Protein AF-A0A931CX89-F1 (afdb_monomer_lite)

Structure (mmCIF, N/CA/C/O backbone):
data_AF-A0A931CX89-F1
#
_entry.id   AF-A0A931CX89-F1
#
loop_
_atom_site.group_PDB
_atom_site.id
_atom_site.type_symbol
_atom_site.label_atom_id
_atom_site.label_alt_id
_atom_site.label_comp_id
_atom_site.label_asym_id
_atom_site.label_entity_id
_atom_site.label_seq_id
_atom_site.pdbx_PDB_ins_code
_atom_site.Cartn_x
_atom_site.Cartn_y
_atom_site.Cartn_z
_atom_site.occupancy
_atom_site.B_iso_or_equiv
_atom_site.auth_seq_id
_atom_site.auth_comp_id
_atom_site.auth_asym_id
_atom_site.auth_atom_id
_atom_site.pdbx_PDB_model_num
ATOM 1 N N . ASP A 1 1 ? -35.770 -1.101 -1.811 1.00 72.25 1 ASP A N 1
ATOM 2 C CA . ASP A 1 1 ? -35.187 -2.056 -0.840 1.00 72.25 1 ASP A CA 1
ATOM 3 C C . ASP A 1 1 ? -33.698 -2.291 -1.042 1.00 72.25 1 ASP A C 1
ATOM 5 O O . ASP A 1 1 ? -32.938 -1.922 -0.157 1.00 72.25 1 ASP A O 1
ATOM 9 N N . SER A 1 2 ? -33.253 -2.811 -2.195 1.00 83.38 2 SER A N 1
ATOM 10 C CA . SER A 1 2 ? -31.817 -3.053 -2.449 1.00 83.38 2 SER A CA 1
ATOM 11 C C . SER A 1 2 ? -30.947 -1.794 -2.339 1.00 83.38 2 SER A C 1
ATOM 13 O O . SER A 1 2 ? -29.837 -1.862 -1.831 1.00 83.38 2 SER A O 1
ATOM 15 N N . GLU A 1 3 ? -31.452 -0.642 -2.777 1.00 91.31 3 GLU A N 1
ATOM 16 C CA . GLU A 1 3 ? -30.716 0.630 -2.756 1.00 91.31 3 GLU A CA 1
ATOM 17 C C . GLU A 1 3 ? -30.380 1.104 -1.332 1.00 91.31 3 GLU A C 1
ATOM 19 O O . GLU A 1 3 ? -29.270 1.554 -1.075 1.00 91.31 3 GLU A O 1
ATOM 24 N N . ILE A 1 4 ? -31.301 0.918 -0.378 1.00 91.06 4 ILE A N 1
ATOM 25 C CA . ILE A 1 4 ? -31.097 1.286 1.033 1.00 91.06 4 ILE A CA 1
ATOM 26 C C . ILE A 1 4 ? -29.991 0.427 1.652 1.00 91.06 4 ILE A C 1
ATOM 28 O O . ILE A 1 4 ? -29.136 0.939 2.375 1.00 91.06 4 ILE A O 1
ATOM 32 N N . LEU A 1 5 ? -30.005 -0.878 1.363 1.00 89.81 5 LEU A N 1
ATOM 33 C CA . LEU A 1 5 ? -28.985 -1.809 1.838 1.00 89.81 5 LEU A CA 1
ATOM 34 C C . LEU A 1 5 ? -27.616 -1.505 1.236 1.00 89.81 5 LEU A C 1
ATOM 36 O O . LEU A 1 5 ? -26.640 -1.493 1.977 1.00 89.81 5 LEU A O 1
ATOM 40 N N . MET A 1 6 ? -27.546 -1.221 -0.067 1.00 90.50 6 MET A N 1
ATOM 41 C CA . MET A 1 6 ? -26.293 -0.841 -0.726 1.00 90.50 6 MET A CA 1
ATOM 42 C C . MET A 1 6 ? -25.738 0.457 -0.143 1.00 90.50 6 MET A C 1
ATOM 44 O O . MET A 1 6 ? -24.586 0.487 0.275 1.00 90.50 6 MET A O 1
ATOM 48 N N . HIS A 1 7 ? -26.580 1.481 0.013 1.00 90.31 7 HIS A N 1
ATOM 49 C CA . HIS A 1 7 ? -26.168 2.745 0.616 1.00 90.31 7 HIS A CA 1
ATOM 50 C C . HIS A 1 7 ? -25.684 2.568 2.066 1.00 90.31 7 HIS A C 1
ATOM 52 O O . HIS A 1 7 ? -24.710 3.195 2.471 1.00 90.31 7 HIS A O 1
ATOM 58 N N . TRP A 1 8 ? -26.311 1.691 2.860 1.00 90.38 8 TRP A N 1
ATOM 59 C CA . TRP A 1 8 ? -25.808 1.345 4.195 1.00 90.38 8 TRP A CA 1
ATOM 60 C C . TRP A 1 8 ? -24.476 0.587 4.145 1.00 90.38 8 TRP A C 1
ATOM 62 O O . TRP A 1 8 ? -23.575 0.884 4.930 1.00 90.38 8 TRP A O 1
ATOM 72 N N . PHE A 1 9 ? -24.342 -0.372 3.227 1.00 87.56 9 PHE A N 1
ATOM 73 C CA . PHE A 1 9 ? -23.143 -1.196 3.071 1.00 87.56 9 PHE A CA 1
ATOM 74 C C . PHE A 1 9 ? -21.927 -0.368 2.629 1.00 87.56 9 PHE A C 1
ATOM 76 O O . PHE A 1 9 ? -20.813 -0.618 3.080 1.00 87.56 9 PHE A O 1
ATOM 83 N N . GLU A 1 10 ? -22.150 0.677 1.832 1.00 88.25 10 GLU A N 1
ATOM 84 C CA . GLU A 1 10 ? -21.153 1.687 1.446 1.00 88.25 10 GLU A CA 1
ATOM 85 C C . GLU A 1 10 ? -20.782 2.652 2.594 1.00 88.25 10 GLU A C 1
ATOM 87 O O . GLU A 1 10 ? -19.943 3.535 2.427 1.00 88.25 10 GLU A O 1
ATOM 92 N N . GLY A 1 11 ? -21.388 2.503 3.779 1.00 85.38 11 GLY A N 1
ATOM 93 C CA . GLY A 1 11 ? -21.167 3.383 4.930 1.00 85.38 11 GLY A CA 1
ATOM 94 C C . GLY A 1 11 ? -21.964 4.691 4.876 1.00 85.38 11 GLY A C 1
ATOM 95 O O . GLY A 1 11 ? -21.709 5.609 5.662 1.00 85.38 11 GLY A O 1
ATOM 96 N N . GLY A 1 12 ? -22.938 4.787 3.972 1.00 85.69 12 GLY A N 1
ATOM 97 C CA . GLY A 1 12 ? -23.853 5.912 3.855 1.00 85.69 12 GLY A CA 1
ATOM 98 C C . GLY A 1 12 ? -24.744 6.084 5.089 1.00 85.69 12 GLY A C 1
ATOM 99 O O . GLY A 1 12 ? -25.022 5.161 5.860 1.00 85.69 12 GLY A O 1
ATOM 100 N N . LYS A 1 13 ? -25.221 7.315 5.299 1.00 86.12 13 LYS A N 1
ATOM 101 C CA . LYS A 1 13 ? -26.101 7.638 6.430 1.00 86.12 13 LYS A CA 1
ATOM 102 C C . LYS A 1 13 ? -27.519 7.143 6.145 1.00 86.12 13 LYS A C 1
ATOM 104 O O . LYS A 1 13 ? -28.242 7.770 5.381 1.00 86.12 13 LYS A O 1
ATOM 109 N N . VAL A 1 14 ? -27.921 6.053 6.794 1.00 89.62 14 VAL A N 1
ATOM 110 C CA . VAL A 1 14 ? -29.283 5.493 6.727 1.00 89.62 14 VAL A CA 1
ATOM 111 C C . VAL A 1 14 ? -29.934 5.551 8.106 1.00 89.62 14 VAL A C 1
ATOM 113 O O . VAL A 1 14 ? -29.264 5.397 9.128 1.00 89.62 14 VAL A O 1
ATOM 116 N N . THR A 1 15 ? -31.239 5.798 8.187 1.00 90.69 15 THR A N 1
ATOM 117 C CA . THR A 1 15 ? -31.930 5.858 9.479 1.00 90.69 15 THR A CA 1
ATOM 118 C C . THR A 1 15 ? -32.248 4.464 10.030 1.00 90.69 15 THR A C 1
ATOM 120 O O . THR A 1 15 ? -32.492 3.503 9.303 1.00 90.69 15 THR A O 1
ATOM 123 N N . LYS A 1 16 ? -32.361 4.356 11.361 1.00 87.75 16 LYS A N 1
ATOM 124 C CA . LYS A 1 16 ? -32.836 3.133 12.044 1.00 87.75 16 LYS A CA 1
ATOM 125 C C . LYS A 1 16 ? -34.175 2.625 11.510 1.00 87.75 16 LYS A C 1
ATOM 127 O O . LYS A 1 16 ? -34.416 1.424 11.496 1.00 87.75 16 LYS A O 1
ATOM 132 N N . LYS A 1 17 ? -35.063 3.540 11.112 1.00 90.56 17 LYS A N 1
ATOM 133 C CA . LYS A 1 17 ? -36.398 3.202 10.611 1.00 90.56 17 LYS A CA 1
ATOM 134 C C . LYS A 1 17 ? -36.318 2.487 9.262 1.00 90.56 17 LYS A C 1
ATOM 136 O O . LYS A 1 17 ? -37.060 1.535 9.060 1.00 90.56 17 LYS A O 1
ATOM 141 N N . GLU A 1 18 ? -35.411 2.925 8.394 1.00 90.44 18 GLU A N 1
ATOM 142 C CA . GLU A 1 18 ? -35.175 2.337 7.070 1.00 90.44 18 GLU A CA 1
ATOM 143 C C . GLU A 1 18 ? -34.466 0.981 7.151 1.00 90.44 18 GLU A C 1
ATOM 145 O O . GLU A 1 18 ? -34.727 0.110 6.331 1.00 90.44 18 GLU A O 1
ATOM 150 N N . LEU A 1 19 ? -33.622 0.772 8.167 1.00 90.50 19 LEU A N 1
ATOM 151 C CA . LEU A 1 19 ? -32.904 -0.490 8.382 1.00 90.50 19 LEU A CA 1
ATOM 152 C C . LEU A 1 19 ? -33.704 -1.555 9.146 1.00 90.50 19 LEU A C 1
ATOM 154 O O . LEU A 1 19 ? -33.425 -2.749 9.031 1.00 90.50 19 LEU A O 1
ATOM 158 N N . LYS A 1 20 ? -34.729 -1.146 9.906 1.00 90.81 20 LYS A N 1
ATOM 159 C CA . LYS A 1 20 ? -35.558 -2.044 10.726 1.00 90.81 20 LYS A CA 1
ATOM 160 C C . LYS A 1 20 ? -36.200 -3.207 9.942 1.00 90.81 20 LYS A C 1
ATOM 162 O O . LYS A 1 20 ? -36.191 -4.311 10.487 1.00 90.81 20 LYS A O 1
ATOM 167 N N . PRO A 1 21 ? -36.734 -3.024 8.713 1.00 93.50 21 PRO A N 1
ATOM 168 C CA . PRO A 1 21 ? -37.268 -4.124 7.903 1.00 93.50 21 PRO A CA 1
ATOM 169 C C . PRO A 1 21 ? -36.229 -5.199 7.563 1.00 93.50 21 PRO A C 1
ATOM 171 O O . PRO A 1 21 ? -36.587 -6.361 7.409 1.00 93.50 21 PRO A O 1
ATOM 174 N N . PHE A 1 22 ? -34.948 -4.826 7.506 1.00 90.19 22 PHE A N 1
ATOM 175 C CA . PHE A 1 22 ? -33.826 -5.722 7.216 1.00 90.19 22 PHE A CA 1
ATOM 176 C C . PHE A 1 22 ? -33.179 -6.308 8.477 1.00 90.19 22 PHE A C 1
ATOM 178 O O . PHE A 1 22 ? -32.141 -6.954 8.387 1.00 90.19 22 PHE A O 1
ATOM 185 N N . GLN A 1 23 ? -33.768 -6.070 9.655 1.00 91.06 23 GLN A N 1
ATOM 186 C CA . GLN A 1 23 ? -33.262 -6.538 10.953 1.00 91.06 23 GLN A CA 1
ATOM 187 C C . GLN A 1 23 ? -31.847 -6.034 11.298 1.00 91.06 23 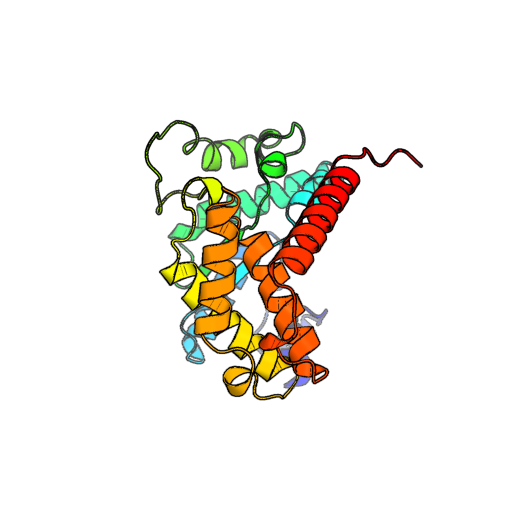GLN A C 1
ATOM 189 O O . GLN A 1 23 ? -31.141 -6.634 12.106 1.00 91.06 23 GLN A O 1
ATOM 194 N N . ILE A 1 24 ? -31.445 -4.893 10.731 1.00 89.19 24 ILE A N 1
ATOM 195 C CA . ILE A 1 24 ? -30.179 -4.231 11.054 1.00 89.19 24 ILE A CA 1
ATOM 196 C C . ILE A 1 24 ? -30.453 -3.181 12.135 1.00 89.19 24 ILE A C 1
ATOM 198 O O . ILE A 1 24 ? -31.085 -2.151 11.891 1.00 89.19 24 ILE A O 1
ATOM 202 N N . TYR A 1 25 ? -29.992 -3.455 13.356 1.00 87.25 25 TYR A N 1
ATOM 203 C CA . TYR A 1 25 ? -30.241 -2.598 14.525 1.00 87.25 25 TYR A CA 1
ATOM 204 C C . TYR A 1 25 ? -29.014 -1.797 14.971 1.00 87.25 25 TYR A C 1
ATOM 206 O O . TYR A 1 25 ? -29.153 -0.762 15.634 1.00 87.25 25 TYR A O 1
ATOM 214 N N . GLU A 1 26 ? -27.822 -2.263 14.607 1.00 85.56 26 GLU A N 1
ATOM 215 C CA . GLU A 1 26 ? -26.556 -1.657 14.996 1.00 85.56 26 GLU A CA 1
ATOM 216 C C . GLU A 1 26 ? -25.968 -0.777 13.896 1.00 85.56 26 GLU A C 1
ATOM 218 O O . GLU A 1 26 ? -26.076 -1.065 12.706 1.00 85.56 26 GLU A O 1
ATOM 223 N N . PHE A 1 27 ? -25.302 0.293 14.327 1.00 85.75 27 PHE A N 1
ATOM 224 C CA . PHE A 1 27 ? -24.542 1.191 13.464 1.00 85.75 27 PHE A CA 1
ATOM 225 C C . PHE A 1 27 ? -23.069 1.069 13.782 1.00 85.75 27 PHE A C 1
ATOM 227 O O . PHE A 1 27 ? -22.702 0.932 14.954 1.00 85.75 27 PHE A O 1
ATOM 234 N N . LEU A 1 28 ? -22.244 1.200 12.747 1.00 86.25 28 LEU A N 1
ATOM 235 C CA . LEU A 1 28 ? -20.802 1.257 12.896 1.00 86.25 28 LEU A CA 1
ATOM 236 C C . LEU A 1 28 ? -20.411 2.419 13.820 1.00 86.25 28 LEU A C 1
ATOM 238 O O . LEU A 1 28 ? -20.768 3.576 13.603 1.00 86.25 28 LEU A O 1
ATOM 242 N N . ASN A 1 29 ? -19.669 2.093 14.866 1.00 87.00 29 ASN A N 1
ATOM 243 C CA . ASN A 1 29 ? -19.088 3.022 15.818 1.00 87.00 29 ASN A CA 1
ATOM 244 C C . ASN A 1 29 ? -17.746 2.467 16.318 1.00 87.00 29 ASN A C 1
ATOM 246 O O . ASN A 1 29 ? -17.382 1.326 16.040 1.00 87.00 29 ASN A O 1
ATOM 250 N N . LYS A 1 30 ? -16.997 3.263 17.087 1.00 81.75 30 LYS A N 1
ATOM 251 C CA . LYS A 1 30 ? -15.671 2.853 17.584 1.00 81.75 30 LYS A CA 1
ATOM 252 C C . LYS A 1 30 ? -15.704 1.574 18.433 1.00 81.75 30 LYS A C 1
ATOM 254 O O . LYS A 1 30 ? -14.740 0.821 18.410 1.00 81.75 30 LYS A O 1
ATOM 259 N N . GLY A 1 31 ? -16.792 1.325 19.163 1.00 85.81 31 GLY A N 1
ATOM 260 C CA . GLY A 1 31 ? -16.930 0.162 20.040 1.00 85.81 31 GLY A CA 1
ATOM 261 C C . GLY A 1 31 ? -17.206 -1.145 19.296 1.00 85.81 31 GLY A C 1
ATOM 262 O O . GLY A 1 31 ? -16.739 -2.192 19.734 1.00 85.81 31 GLY A O 1
ATOM 263 N N . ASN A 1 32 ? -17.916 -1.100 18.163 1.00 87.69 32 ASN A N 1
ATOM 264 C CA . ASN A 1 32 ? -18.274 -2.297 17.391 1.00 87.69 32 ASN A CA 1
ATOM 265 C C . ASN A 1 32 ? -17.542 -2.429 16.045 1.00 87.69 32 ASN A C 1
ATOM 267 O O . ASN A 1 32 ? -17.736 -3.428 15.357 1.00 87.69 32 ASN A O 1
ATOM 271 N N . ALA A 1 33 ? -16.660 -1.490 15.686 1.00 85.50 33 ALA A N 1
ATOM 272 C CA . ALA A 1 33 ? -15.912 -1.516 14.426 1.00 85.50 33 ALA A CA 1
ATOM 273 C C . ALA A 1 33 ? -15.180 -2.842 14.182 1.00 85.50 33 ALA A C 1
ATOM 275 O O . ALA A 1 33 ? -15.224 -3.383 13.080 1.00 85.50 33 ALA A O 1
ATOM 276 N N . ARG A 1 34 ? -14.576 -3.417 15.229 1.00 83.62 34 ARG A N 1
ATOM 277 C CA . ARG A 1 34 ? -13.926 -4.732 15.154 1.00 83.62 34 ARG A CA 1
ATOM 278 C C . ARG A 1 34 ? -14.910 -5.843 14.783 1.00 83.62 34 ARG A C 1
ATOM 280 O O . ARG A 1 34 ? -14.617 -6.663 13.920 1.00 83.62 34 ARG A O 1
ATOM 287 N N . GLN A 1 35 ? -16.069 -5.878 15.437 1.00 87.44 35 GLN A N 1
ATOM 288 C CA . GLN A 1 35 ? -17.089 -6.889 15.171 1.00 87.44 35 GLN A CA 1
ATOM 289 C C . GLN A 1 35 ? -17.665 -6.727 13.764 1.00 87.44 35 GLN A C 1
ATOM 291 O O . GLN A 1 35 ? -17.809 -7.717 13.058 1.00 87.44 35 GLN A O 1
ATOM 296 N N . PHE A 1 36 ? -17.920 -5.492 13.332 1.00 88.94 36 PHE A N 1
ATOM 297 C CA . PHE A 1 36 ? -18.373 -5.187 11.976 1.00 88.94 36 PHE A CA 1
ATOM 298 C C . PHE A 1 36 ? -17.365 -5.633 10.913 1.00 88.94 36 PHE A C 1
ATOM 300 O O . PHE A 1 36 ? -17.765 -6.249 9.930 1.00 88.94 36 PHE A O 1
ATOM 307 N N . MET A 1 37 ? -16.068 -5.394 11.129 1.00 87.44 37 MET A N 1
ATOM 308 C CA . MET A 1 37 ? -15.014 -5.870 10.228 1.00 87.44 37 MET A CA 1
ATOM 309 C C . MET A 1 37 ? -15.019 -7.401 10.126 1.00 87.44 37 MET A C 1
ATOM 311 O O . MET A 1 37 ? -15.025 -7.947 9.026 1.00 87.44 37 MET A O 1
ATOM 315 N N . ASN A 1 38 ? -15.100 -8.105 11.259 1.00 88.69 38 ASN A N 1
ATOM 316 C CA . ASN A 1 38 ? -15.193 -9.567 11.266 1.00 88.69 38 ASN A CA 1
ATOM 317 C C . ASN A 1 38 ? -16.458 -10.068 10.552 1.00 88.69 38 ASN A C 1
ATOM 319 O O . ASN A 1 38 ? -16.384 -11.016 9.773 1.00 88.69 38 ASN A O 1
ATOM 323 N N . SER A 1 39 ? -17.605 -9.417 10.765 1.00 90.38 39 SER A N 1
ATOM 324 C CA . SER A 1 39 ? -18.850 -9.733 10.058 1.00 90.38 39 SER A CA 1
ATOM 325 C C . SER A 1 39 ? -18.717 -9.533 8.549 1.00 90.38 39 SER A C 1
ATOM 327 O O . SER A 1 39 ? -19.175 -10.383 7.790 1.00 90.38 39 SER A O 1
ATOM 329 N N . LEU A 1 40 ? -18.054 -8.459 8.105 1.00 90.19 40 LEU A N 1
ATOM 330 C CA . LEU A 1 40 ? -17.771 -8.213 6.690 1.00 90.19 40 LEU A CA 1
ATOM 331 C C . LEU A 1 40 ? -16.901 -9.327 6.095 1.00 90.19 40 LEU A C 1
ATOM 333 O O . LEU A 1 40 ? -17.214 -9.847 5.029 1.00 90.19 40 LEU A O 1
ATOM 337 N N . ILE A 1 41 ? -15.846 -9.742 6.793 1.00 91.69 41 ILE A N 1
ATOM 338 C CA . ILE A 1 41 ? -14.963 -10.820 6.328 1.00 91.69 41 ILE A CA 1
ATOM 339 C C . ILE A 1 41 ? -15.725 -12.144 6.219 1.00 91.69 41 ILE A C 1
ATOM 341 O O . ILE A 1 41 ? -15.627 -12.834 5.205 1.00 91.69 41 ILE A O 1
ATOM 345 N N . LEU A 1 42 ? -16.528 -12.492 7.229 1.00 92.12 42 LEU A N 1
ATOM 346 C CA . LEU A 1 42 ? -17.361 -13.697 7.198 1.00 92.12 42 LEU A CA 1
ATOM 347 C C . LEU A 1 42 ? -18.411 -13.640 6.084 1.00 92.12 42 LEU A C 1
ATOM 349 O O . LEU A 1 42 ? -18.672 -14.652 5.436 1.00 92.12 42 LEU A O 1
ATOM 353 N N . PHE A 1 43 ? -18.974 -12.463 5.820 1.00 91.94 43 PHE A N 1
ATOM 354 C CA . PHE A 1 43 ? -19.873 -12.246 4.693 1.00 91.94 43 PHE A CA 1
ATOM 355 C C . PHE A 1 43 ? -19.165 -12.469 3.349 1.00 91.94 43 PHE A C 1
ATOM 357 O O . PHE A 1 43 ? -19.678 -13.206 2.510 1.00 91.94 43 PHE A O 1
ATOM 364 N N . LEU A 1 44 ? -17.961 -11.921 3.154 1.00 93.50 44 LEU A N 1
ATOM 365 C CA . LEU A 1 44 ? -17.152 -12.158 1.951 1.00 93.50 44 LEU A CA 1
ATOM 366 C C . LEU A 1 44 ? -16.846 -13.652 1.760 1.00 93.50 44 LEU A C 1
ATOM 368 O O . LEU A 1 44 ? -16.971 -14.178 0.655 1.00 93.50 44 LEU A O 1
ATOM 372 N N . ARG A 1 45 ? -16.524 -14.361 2.848 1.00 94.44 45 ARG A N 1
ATOM 373 C CA . ARG A 1 45 ? -16.347 -15.821 2.839 1.00 94.44 45 ARG A CA 1
ATOM 374 C C . ARG A 1 45 ? -17.620 -16.549 2.418 1.00 94.44 45 ARG A C 1
ATOM 376 O O . ARG A 1 45 ? -17.554 -17.485 1.627 1.00 94.44 45 ARG A O 1
ATOM 383 N N . HIS A 1 46 ? -18.771 -16.117 2.925 1.00 94.75 46 HIS A N 1
ATOM 384 C CA . HIS A 1 46 ? -20.064 -16.707 2.588 1.00 94.75 46 HIS A CA 1
ATOM 385 C C . HIS A 1 46 ? -20.448 -16.489 1.117 1.00 94.75 46 HIS A C 1
ATOM 387 O O . HIS A 1 46 ? -21.062 -17.364 0.515 1.00 94.75 46 HIS A O 1
ATOM 393 N N . THR A 1 47 ? -20.043 -15.367 0.512 1.00 95.19 47 THR A N 1
ATOM 394 C CA . THR A 1 47 ? -20.283 -15.074 -0.913 1.00 95.19 47 THR A CA 1
ATOM 395 C C . THR A 1 47 ? -19.272 -15.727 -1.864 1.00 95.19 47 THR A C 1
ATOM 397 O O . THR A 1 47 ? -19.371 -15.542 -3.074 1.00 95.19 47 THR A O 1
ATOM 400 N N . GLY A 1 48 ? -18.325 -16.518 -1.344 1.00 95.31 48 GLY A N 1
ATOM 401 C CA . GLY A 1 48 ? -17.368 -17.301 -2.135 1.00 95.31 48 GLY A CA 1
ATOM 402 C C . GLY A 1 48 ? -15.965 -16.696 -2.256 1.00 95.31 48 GLY A C 1
ATOM 403 O O . GLY A 1 48 ? -15.091 -17.315 -2.866 1.00 95.31 48 GLY A O 1
ATOM 404 N N . HIS A 1 49 ? -15.704 -15.532 -1.656 1.00 95.75 49 HIS A N 1
ATOM 405 C CA . HIS A 1 49 ? -14.357 -14.958 -1.604 1.00 95.75 49 HIS A CA 1
ATOM 406 C C . HIS A 1 49 ? -13.499 -15.679 -0.555 1.00 95.75 49 HIS A C 1
ATOM 408 O O . HIS A 1 49 ? -14.007 -16.232 0.417 1.00 95.75 49 HIS A O 1
ATOM 414 N N . GLN A 1 50 ? -12.173 -15.662 -0.712 1.00 93.75 50 GLN A N 1
ATOM 415 C CA . GLN A 1 50 ? -11.266 -16.329 0.237 1.00 93.75 50 GLN A CA 1
ATOM 416 C C . GLN A 1 50 ? -10.977 -15.507 1.499 1.00 93.75 50 GLN A C 1
ATOM 418 O O . GLN A 1 50 ? -10.500 -16.061 2.488 1.00 93.75 50 GLN A O 1
ATOM 423 N N . GLY A 1 51 ? -11.291 -14.216 1.502 1.00 92.56 51 GLY A N 1
ATOM 424 C CA . GLY A 1 51 ? -10.998 -13.314 2.608 1.00 92.56 51 GLY A CA 1
ATOM 425 C C . GLY A 1 51 ? -10.873 -11.875 2.131 1.00 92.56 51 GLY A C 1
ATOM 426 O O . GLY A 1 51 ? -11.362 -11.533 1.054 1.00 92.56 51 GLY A O 1
ATOM 427 N N . LEU A 1 52 ? -10.201 -11.056 2.934 1.00 91.62 52 LEU A N 1
ATOM 428 C CA . LEU A 1 52 ? -9.956 -9.645 2.669 1.00 91.62 52 LEU A CA 1
ATOM 429 C C . LEU A 1 52 ? -8.463 -9.333 2.821 1.00 91.62 52 LEU A C 1
ATOM 431 O O . LEU A 1 52 ? -7.840 -9.701 3.816 1.00 91.62 52 LEU A O 1
ATOM 435 N N . ILE A 1 53 ? -7.900 -8.631 1.839 1.00 92.62 53 ILE A N 1
ATOM 436 C CA . ILE A 1 53 ? -6.560 -8.046 1.919 1.00 92.62 53 ILE A CA 1
ATOM 437 C C . ILE A 1 53 ? -6.729 -6.529 1.918 1.00 92.62 53 ILE A C 1
ATOM 439 O O . ILE A 1 53 ? -7.365 -5.983 1.019 1.00 92.62 53 ILE A O 1
ATOM 443 N N . LEU A 1 54 ? -6.169 -5.861 2.923 1.00 89.94 54 LEU A N 1
ATOM 444 C CA . LEU A 1 54 ? -6.120 -4.406 3.018 1.00 89.94 54 LEU A CA 1
ATOM 445 C C . LEU A 1 54 ? -4.680 -3.942 2.824 1.00 89.94 54 LEU A C 1
ATOM 447 O O . LEU A 1 54 ? -3.794 -4.326 3.586 1.00 89.94 54 LEU A O 1
ATOM 451 N N . LEU A 1 55 ? -4.464 -3.115 1.805 1.00 92.75 55 LEU A N 1
ATOM 452 C CA . LEU A 1 55 ? -3.189 -2.466 1.522 1.00 92.75 55 LEU A CA 1
ATOM 453 C C . LEU A 1 55 ? -3.341 -0.987 1.868 1.00 92.75 55 LEU A C 1
ATOM 455 O O . LEU A 1 55 ? -4.142 -0.285 1.255 1.00 92.75 55 LEU A O 1
ATOM 459 N N . MET A 1 56 ? -2.616 -0.544 2.884 1.00 90.44 56 MET A N 1
ATOM 460 C CA . MET A 1 56 ? -2.648 0.823 3.385 1.00 90.44 56 MET A CA 1
ATOM 461 C C . MET A 1 56 ? -1.341 1.500 2.995 1.00 90.44 56 MET A C 1
ATOM 463 O O . MET A 1 56 ? -0.277 1.088 3.456 1.00 90.44 56 MET A O 1
ATOM 467 N N . ASP A 1 57 ? -1.432 2.518 2.149 1.00 89.62 57 ASP A N 1
ATOM 468 C CA . ASP A 1 57 ? -0.289 3.327 1.730 1.00 89.62 57 ASP A CA 1
ATOM 469 C C . ASP A 1 57 ? -0.321 4.717 2.379 1.00 89.62 57 ASP A C 1
ATOM 471 O O . ASP A 1 57 ? -1.291 5.073 3.056 1.00 89.62 57 ASP A O 1
ATOM 475 N N . GLU A 1 58 ? 0.749 5.485 2.187 1.00 86.00 58 GLU A N 1
ATOM 476 C CA . GLU A 1 58 ? 0.868 6.892 2.591 1.00 86.00 58 GLU A CA 1
ATOM 477 C C . GLU A 1 58 ? 0.716 7.146 4.102 1.00 86.00 58 GLU A C 1
ATOM 479 O O . GLU A 1 58 ? 0.226 8.195 4.542 1.00 86.00 58 GLU A O 1
ATOM 484 N N . MET A 1 59 ? 1.150 6.208 4.946 1.00 86.81 59 MET A N 1
ATOM 485 C CA . MET A 1 59 ? 1.108 6.400 6.401 1.00 86.81 59 MET A CA 1
ATOM 486 C C . MET A 1 59 ? 1.915 7.616 6.878 1.00 86.81 59 MET A C 1
ATOM 488 O O . MET A 1 59 ? 1.636 8.153 7.951 1.00 86.81 59 MET A O 1
ATOM 492 N N . GLU A 1 60 ? 2.889 8.084 6.102 1.00 87.50 60 GLU A N 1
ATOM 493 C CA . GLU A 1 60 ? 3.653 9.304 6.364 1.00 87.50 60 GLU A CA 1
ATOM 494 C C . GLU A 1 60 ? 2.790 10.557 6.467 1.00 87.50 60 GLU A C 1
ATOM 496 O O . GLU A 1 60 ? 3.119 11.465 7.234 1.00 87.50 60 GLU A O 1
ATOM 501 N N . THR A 1 61 ? 1.634 10.580 5.806 1.00 89.00 61 THR A N 1
ATOM 502 C CA . THR A 1 61 ? 0.680 11.691 5.914 1.00 89.00 61 THR A CA 1
ATOM 503 C C . THR A 1 61 ? 0.163 11.857 7.343 1.00 89.00 61 THR A C 1
ATOM 505 O O . THR A 1 61 ? -0.089 12.973 7.794 1.00 89.00 61 THR A O 1
ATOM 508 N N . VAL A 1 62 ? 0.076 10.770 8.115 1.00 89.25 62 VAL A N 1
ATOM 509 C CA . VAL A 1 62 ? -0.391 10.787 9.508 1.00 89.25 62 VAL A CA 1
ATOM 510 C C . VAL A 1 62 ? 0.577 11.548 10.421 1.00 89.25 62 VAL A C 1
ATOM 512 O O . VAL A 1 62 ? 0.151 12.150 11.411 1.00 89.25 62 VAL A O 1
ATOM 515 N N . VAL A 1 63 ? 1.870 11.580 10.083 1.00 88.31 63 VAL A N 1
ATOM 516 C CA . VAL A 1 63 ? 2.912 12.251 10.881 1.00 88.31 63 VAL A CA 1
ATOM 517 C C . VAL A 1 63 ? 2.687 13.767 10.930 1.00 88.31 63 VAL A C 1
ATOM 519 O O . VAL A 1 63 ? 2.944 14.397 11.962 1.00 88.31 63 VAL A O 1
ATOM 522 N N . THR A 1 64 ? 2.155 14.353 9.853 1.00 88.19 64 THR A N 1
ATOM 523 C CA . THR A 1 64 ? 1.899 15.801 9.739 1.00 88.19 64 THR A CA 1
ATOM 524 C C . THR A 1 64 ? 0.565 16.232 10.358 1.00 88.19 64 THR A C 1
ATOM 526 O O . THR A 1 64 ? 0.343 17.423 10.577 1.00 88.19 64 THR A O 1
ATOM 529 N N . MET A 1 65 ? -0.311 15.283 10.707 1.00 91.50 65 MET A N 1
ATOM 530 C CA . MET A 1 65 ? -1.622 15.564 11.299 1.00 91.50 65 MET A CA 1
ATOM 531 C C . MET A 1 65 ? -1.530 16.071 12.745 1.00 91.50 65 MET A C 1
ATOM 533 O O . MET A 1 65 ? -0.510 15.944 13.427 1.00 91.50 65 MET A O 1
ATOM 537 N N . SER A 1 66 ? -2.641 16.612 13.257 1.00 93.62 66 SER A N 1
ATOM 538 C CA . SER A 1 66 ? -2.754 17.020 14.662 1.00 93.62 66 SER A CA 1
ATOM 539 C C . SER A 1 66 ? -2.548 15.836 15.616 1.00 93.62 66 SER A C 1
ATOM 541 O O . SER A 1 66 ? -2.870 14.692 15.296 1.00 93.62 66 SER A O 1
ATOM 543 N N . THR A 1 67 ? -2.048 16.104 16.826 1.00 93.50 67 THR A N 1
ATOM 544 C CA . THR A 1 67 ? -1.745 15.054 17.818 1.00 93.50 67 THR A CA 1
ATOM 545 C C . THR A 1 67 ? -2.949 14.167 18.135 1.00 93.50 67 THR A C 1
ATOM 547 O O . THR A 1 67 ? -2.795 12.958 18.269 1.00 93.50 67 THR A O 1
ATOM 550 N N . THR A 1 68 ? -4.157 14.728 18.201 1.00 94.06 68 THR A N 1
ATOM 551 C CA . THR A 1 68 ? -5.377 13.951 18.461 1.00 94.06 68 THR A CA 1
ATOM 552 C C . THR A 1 68 ? -5.680 12.957 17.340 1.00 94.06 68 THR A C 1
ATOM 554 O O . THR A 1 68 ? -5.959 11.792 17.621 1.00 94.06 68 THR A O 1
ATOM 557 N N . ILE A 1 69 ? -5.612 13.396 16.079 1.00 92.94 69 ILE A N 1
ATOM 558 C CA . ILE A 1 69 ? -5.866 12.537 14.911 1.00 92.94 69 ILE A CA 1
ATOM 559 C C . ILE A 1 69 ? -4.769 11.481 14.799 1.00 92.94 69 ILE A C 1
ATOM 561 O O . ILE A 1 69 ? -5.060 10.297 14.645 1.00 92.94 69 ILE A O 1
ATOM 565 N N . ARG A 1 70 ? -3.515 11.904 14.953 1.00 93.94 70 ARG A N 1
ATOM 566 C CA . ARG A 1 70 ? -2.340 11.040 14.887 1.00 93.94 70 ARG A CA 1
ATOM 567 C C . ARG A 1 70 ? -2.381 9.926 15.935 1.00 93.94 70 ARG A C 1
ATOM 569 O O . ARG A 1 70 ? -2.251 8.759 15.584 1.00 93.94 70 ARG A O 1
ATOM 576 N N . ASN A 1 71 ? -2.671 10.255 17.194 1.00 94.00 71 ASN A N 1
ATOM 577 C CA . ASN A 1 71 ? -2.800 9.253 18.255 1.00 94.00 71 ASN A CA 1
ATOM 578 C C . ASN A 1 71 ? -3.962 8.283 17.997 1.00 94.00 71 ASN A C 1
ATOM 580 O O . ASN A 1 71 ? -3.834 7.095 18.273 1.00 94.00 71 ASN A O 1
ATOM 584 N N . ALA A 1 72 ? -5.084 8.762 17.447 1.00 91.88 72 ALA A N 1
ATOM 585 C CA . ALA A 1 72 ? -6.198 7.891 17.077 1.00 91.88 72 ALA A CA 1
ATOM 586 C C . ALA A 1 72 ? -5.828 6.934 15.930 1.00 91.88 72 ALA A C 1
ATOM 588 O O . ALA A 1 72 ? -6.198 5.762 15.967 1.00 91.88 72 ALA A O 1
ATOM 589 N N . ALA A 1 73 ? -5.077 7.409 14.934 1.00 92.06 73 ALA A N 1
ATOM 590 C CA . ALA A 1 73 ? -4.574 6.575 13.847 1.00 92.06 73 ALA A CA 1
ATOM 591 C C . ALA A 1 73 ? -3.587 5.513 14.361 1.00 92.06 73 ALA A C 1
ATOM 593 O O . ALA A 1 73 ? -3.732 4.337 14.034 1.00 92.06 73 ALA A O 1
ATOM 594 N N . TYR A 1 74 ? -2.638 5.893 15.221 1.00 93.50 74 TYR A N 1
ATOM 595 C CA . TYR A 1 74 ? -1.682 4.953 15.815 1.00 93.50 74 TYR A CA 1
ATOM 596 C C . TYR A 1 74 ? -2.347 3.925 16.733 1.00 93.50 74 TYR A C 1
ATOM 598 O O . TYR A 1 74 ? -1.970 2.753 16.707 1.00 93.50 74 TYR A O 1
ATOM 606 N N . GLU A 1 75 ? -3.382 4.314 17.479 1.00 91.81 75 GLU A N 1
ATOM 607 C CA . GLU A 1 75 ? -4.197 3.362 18.237 1.00 91.81 75 GLU A CA 1
ATOM 608 C C . GLU A 1 75 ? -4.923 2.379 17.307 1.00 91.81 75 GLU A C 1
ATOM 610 O O . GLU A 1 75 ? -4.928 1.182 17.579 1.00 91.81 75 GLU A O 1
ATOM 615 N N . ASN A 1 76 ? -5.467 2.826 16.171 1.00 90.00 76 ASN A N 1
ATOM 616 C CA . ASN A 1 76 ? -6.087 1.914 15.203 1.00 90.00 76 ASN A CA 1
ATOM 617 C C . ASN A 1 76 ? -5.080 0.904 14.637 1.00 90.00 76 ASN A C 1
ATOM 619 O O . ASN A 1 76 ? -5.386 -0.283 14.567 1.00 90.00 76 ASN A O 1
ATOM 623 N N . VAL A 1 77 ? -3.870 1.344 14.278 1.00 90.69 77 VAL A N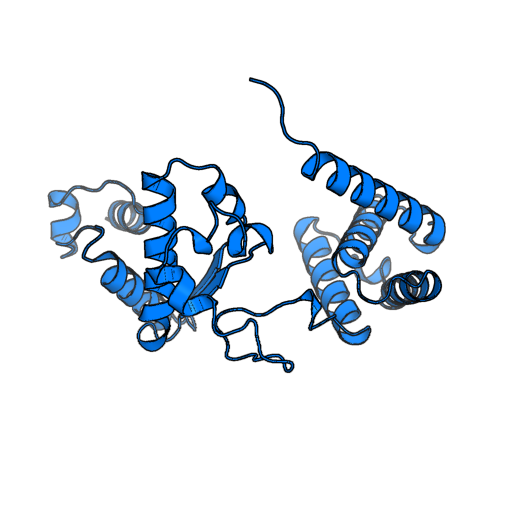 1
ATOM 624 C CA . VAL A 1 77 ? -2.796 0.448 13.809 1.00 90.69 77 VAL A CA 1
ATOM 625 C C . VAL A 1 77 ? -2.441 -0.568 14.893 1.00 90.69 77 VAL A C 1
ATOM 627 O O . VAL A 1 77 ? -2.367 -1.765 14.617 1.00 90.69 77 VAL A O 1
ATOM 630 N N . ARG A 1 78 ? -2.305 -0.121 16.147 1.00 90.31 78 ARG A N 1
ATOM 631 C CA . ARG A 1 78 ? -2.062 -1.005 17.295 1.00 90.31 78 ARG A CA 1
ATOM 632 C C . ARG A 1 78 ? -3.175 -2.039 17.451 1.00 90.31 78 ARG A C 1
ATOM 634 O O . ARG A 1 78 ? -2.891 -3.219 17.636 1.00 90.31 78 ARG A O 1
ATOM 641 N N . LEU A 1 79 ? -4.432 -1.609 17.350 1.00 88.06 79 LEU A N 1
ATOM 642 C CA . LEU A 1 79 ? -5.591 -2.493 17.406 1.00 88.06 79 LEU A CA 1
ATOM 643 C C . LEU A 1 79 ? -5.577 -3.499 16.253 1.00 88.06 79 LEU A C 1
ATOM 645 O O . LEU A 1 79 ? -5.899 -4.659 16.485 1.00 88.06 79 LEU A O 1
ATOM 649 N N . PHE A 1 80 ? -5.196 -3.117 15.035 1.00 87.94 80 PHE A N 1
ATOM 650 C CA . PHE A 1 80 ? -5.086 -4.070 13.928 1.00 87.94 80 PHE A CA 1
ATOM 651 C C . PHE A 1 80 ? -4.008 -5.125 14.175 1.00 87.94 80 PHE A C 1
ATOM 653 O O . PHE A 1 80 ? -4.272 -6.309 13.966 1.00 87.94 80 PHE A O 1
ATOM 660 N N . ILE A 1 81 ? -2.840 -4.720 14.681 1.00 86.62 81 ILE A N 1
ATOM 661 C CA . ILE A 1 81 ? -1.761 -5.651 15.036 1.00 86.62 81 ILE A CA 1
ATOM 662 C C . ILE A 1 81 ? -2.246 -6.631 16.112 1.00 86.62 81 ILE A C 1
ATOM 664 O O . ILE A 1 81 ? -2.171 -7.842 15.908 1.00 86.62 81 ILE A O 1
ATOM 668 N N . ASP A 1 82 ? -2.817 -6.121 17.207 1.00 84.19 82 ASP A N 1
ATOM 669 C CA . ASP A 1 82 ? -3.303 -6.940 18.327 1.00 84.19 82 ASP A CA 1
ATOM 670 C C . ASP A 1 82 ? -4.440 -7.895 17.902 1.00 84.19 82 ASP A C 1
ATOM 672 O O . ASP A 1 82 ? -4.564 -8.998 18.427 1.00 84.19 82 ASP A O 1
ATOM 676 N N . ASN A 1 83 ? -5.295 -7.486 16.959 1.00 77.50 83 ASN A N 1
ATOM 677 C CA . ASN A 1 83 ? -6.462 -8.271 16.543 1.00 77.50 83 ASN A CA 1
ATOM 678 C C . ASN A 1 83 ? -6.189 -9.244 15.391 1.00 77.50 83 ASN A C 1
ATOM 680 O O . ASN A 1 83 ? -7.076 -10.051 15.089 1.00 77.50 83 ASN A O 1
ATOM 684 N N . SER A 1 84 ? -5.003 -9.199 14.779 1.00 71.50 84 SER A N 1
ATOM 685 C CA . SER A 1 84 ? -4.612 -10.077 13.666 1.00 71.50 84 SER A CA 1
ATOM 686 C C . SER A 1 84 ? -4.762 -11.568 13.997 1.00 71.50 84 SER A C 1
ATOM 688 O O . SER A 1 84 ? -5.147 -12.352 13.135 1.00 71.50 84 SER A O 1
ATOM 690 N N . GLU A 1 85 ? -4.591 -11.956 15.264 1.00 67.44 85 GLU A N 1
ATOM 691 C CA . GLU A 1 85 ? -4.792 -13.338 15.723 1.00 67.44 85 GLU A CA 1
ATOM 692 C C . GLU A 1 85 ? -6.258 -13.796 15.665 1.00 67.44 85 GLU A C 1
ATOM 694 O O . GLU A 1 85 ? -6.550 -14.985 15.544 1.00 67.44 85 GLU A O 1
ATOM 699 N N . THR A 1 86 ? -7.202 -12.857 15.753 1.00 70.00 86 THR A N 1
ATOM 700 C CA . THR A 1 86 ? -8.644 -13.151 15.816 1.00 70.00 86 THR A CA 1
ATOM 701 C C . THR A 1 86 ? -9.376 -12.910 14.502 1.00 70.00 86 THR A C 1
ATOM 703 O O . THR A 1 86 ? -10.469 -13.440 14.304 1.00 70.00 86 THR A O 1
ATOM 706 N N . ALA A 1 87 ? -8.790 -12.119 13.605 1.00 75.19 87 ALA A N 1
ATOM 707 C CA . ALA A 1 87 ? -9.362 -11.802 12.307 1.00 75.19 87 ALA A CA 1
ATOM 708 C C . ALA A 1 87 ? -8.942 -12.861 11.278 1.00 75.19 87 ALA A C 1
ATOM 710 O O . ALA A 1 87 ? -8.081 -12.634 10.431 1.00 75.19 87 ALA A O 1
ATOM 711 N N . GLN A 1 88 ? -9.541 -14.052 11.370 1.00 82.44 88 GLN A N 1
ATOM 712 C CA . GLN A 1 88 ? -9.335 -15.092 10.361 1.00 82.44 88 GLN A CA 1
ATOM 713 C C . GLN A 1 88 ? -9.708 -14.554 8.976 1.00 82.44 88 GLN A C 1
ATOM 715 O O . GLN A 1 88 ? -10.708 -13.851 8.834 1.00 82.44 88 GLN A O 1
ATOM 720 N N . TYR A 1 89 ? -8.931 -14.927 7.956 1.00 89.75 89 TYR A N 1
ATOM 721 C CA . TYR A 1 89 ? -9.148 -14.522 6.561 1.00 89.75 89 TYR A CA 1
ATOM 722 C C . TYR A 1 89 ? -8.958 -13.021 6.286 1.00 89.75 89 TYR A C 1
ATOM 724 O O . TYR A 1 89 ? -9.450 -12.521 5.274 1.00 89.75 89 TYR A O 1
ATOM 732 N N . LEU A 1 90 ? -8.236 -12.312 7.157 1.00 89.62 90 LEU A N 1
ATOM 733 C CA . LEU A 1 90 ? -7.831 -10.924 6.962 1.00 89.62 90 LEU A CA 1
ATOM 734 C C . LEU A 1 90 ? -6.307 -10.812 6.921 1.00 89.62 90 LEU A C 1
ATOM 736 O O . LEU A 1 90 ? -5.622 -11.268 7.835 1.00 89.62 90 LEU A O 1
ATOM 740 N N . HIS A 1 91 ? -5.789 -10.130 5.905 1.00 88.75 91 HIS A N 1
ATOM 741 C CA . HIS A 1 91 ? -4.407 -9.662 5.881 1.00 88.75 91 HIS A CA 1
ATOM 742 C C . HIS A 1 91 ? -4.380 -8.143 5.749 1.00 88.75 91 HIS A C 1
ATOM 744 O O . HIS A 1 91 ? -5.052 -7.586 4.883 1.00 88.75 91 HIS A O 1
ATOM 750 N N . LEU A 1 92 ? -3.601 -7.474 6.600 1.00 88.75 92 LEU A N 1
ATOM 751 C CA . LEU A 1 92 ? -3.347 -6.041 6.493 1.00 88.75 92 LEU A CA 1
ATOM 752 C C . LEU A 1 92 ? -1.868 -5.807 6.235 1.00 88.75 92 LEU A C 1
ATOM 754 O O . LEU A 1 92 ? -1.021 -6.349 6.944 1.00 88.75 92 LEU A O 1
ATOM 758 N N . PHE A 1 93 ? -1.585 -4.952 5.265 1.00 90.25 93 PHE A N 1
ATOM 759 C CA . PHE A 1 93 ? -0.247 -4.482 4.960 1.00 90.25 93 PHE A CA 1
ATOM 760 C C . PHE A 1 93 ? -0.236 -2.966 5.043 1.00 90.25 93 PHE A C 1
ATOM 762 O O . PHE A 1 93 ? -1.107 -2.302 4.486 1.00 90.25 93 PHE A O 1
ATOM 769 N N . PHE A 1 94 ? 0.761 -2.436 5.738 1.00 89.81 94 PHE A N 1
ATOM 770 C CA . PHE A 1 94 ? 1.021 -1.009 5.812 1.00 89.81 94 PHE A CA 1
ATOM 771 C C . PHE A 1 94 ? 2.348 -0.733 5.115 1.00 89.81 94 PHE A C 1
ATOM 773 O O . PHE A 1 94 ? 3.386 -1.243 5.539 1.00 89.81 94 PHE A O 1
ATOM 780 N N . SER A 1 95 ? 2.305 0.056 4.048 1.00 89.62 95 SER A N 1
ATOM 781 C CA . SER A 1 95 ? 3.494 0.644 3.441 1.00 89.62 95 SER A CA 1
ATOM 782 C C . SER A 1 95 ? 3.911 1.834 4.297 1.00 89.62 95 SER A C 1
ATOM 784 O O . SER A 1 95 ? 3.121 2.750 4.535 1.00 89.62 95 SER A O 1
ATOM 786 N N . ILE A 1 96 ? 5.130 1.783 4.833 1.00 87.62 96 ILE A N 1
ATOM 787 C CA . ILE A 1 96 ? 5.684 2.854 5.660 1.00 87.62 96 ILE A CA 1
ATOM 788 C C . ILE A 1 96 ? 7.114 3.158 5.233 1.00 87.62 96 ILE A C 1
ATOM 790 O O . ILE A 1 96 ? 7.887 2.257 4.906 1.00 87.62 96 ILE A O 1
ATOM 794 N N . ILE A 1 97 ? 7.492 4.430 5.318 1.00 86.06 97 ILE A N 1
ATOM 795 C CA . ILE A 1 97 ? 8.893 4.841 5.230 1.00 86.06 97 ILE A CA 1
ATOM 796 C C . ILE A 1 97 ? 9.563 4.779 6.613 1.00 86.06 97 ILE A C 1
ATOM 798 O O . ILE A 1 97 ? 8.883 4.932 7.634 1.00 86.06 97 ILE A O 1
ATOM 802 N N . PRO A 1 98 ? 10.901 4.628 6.687 1.00 83.81 98 PRO A N 1
ATOM 803 C CA . PRO 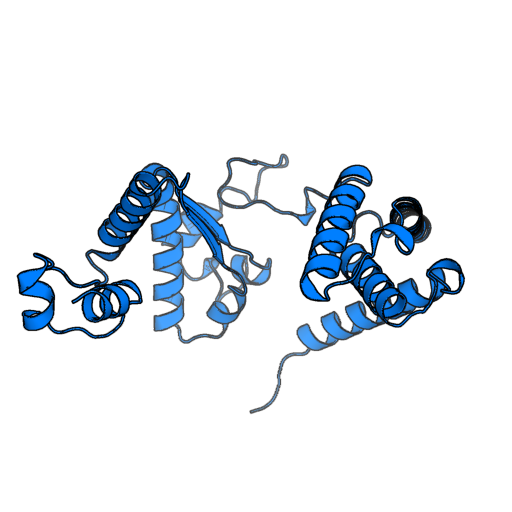A 1 98 ? 11.620 4.597 7.962 1.00 83.81 98 PRO A CA 1
ATOM 804 C C . PRO A 1 98 ? 11.340 5.797 8.879 1.00 83.81 98 PRO A C 1
ATOM 806 O O . PRO A 1 98 ? 11.356 5.651 10.101 1.00 83.81 98 PRO A O 1
ATOM 809 N N . ASP A 1 99 ? 11.037 6.971 8.317 1.00 84.06 99 ASP A N 1
ATOM 810 C CA . ASP A 1 99 ? 10.720 8.168 9.102 1.00 84.06 99 ASP A CA 1
ATOM 811 C C . ASP A 1 99 ? 9.418 8.021 9.909 1.00 84.06 99 ASP A C 1
ATOM 813 O O . ASP A 1 99 ? 9.375 8.387 11.083 1.00 84.06 99 ASP A O 1
ATOM 817 N N . VAL A 1 100 ? 8.390 7.362 9.357 1.00 87.00 100 VAL A N 1
ATOM 818 C CA . VAL A 1 100 ? 7.137 7.057 10.081 1.00 87.00 100 VAL A CA 1
ATOM 819 C C . VAL A 1 100 ? 7.408 6.207 11.313 1.00 87.00 100 VAL A C 1
ATOM 821 O O . VAL A 1 100 ? 6.761 6.371 12.346 1.00 87.00 100 VAL A O 1
ATOM 824 N N . LEU A 1 101 ? 8.391 5.315 11.228 1.00 85.94 101 LEU A N 1
ATOM 825 C CA . LEU A 1 101 ? 8.784 4.467 12.340 1.00 85.94 101 LEU A CA 1
ATOM 826 C C . LEU A 1 101 ? 9.610 5.242 13.379 1.00 85.94 101 LEU A C 1
ATOM 828 O O . LEU A 1 101 ? 9.394 5.079 14.581 1.00 85.94 101 LEU A O 1
ATOM 832 N N . LEU A 1 102 ? 10.575 6.051 12.928 1.00 83.94 102 LEU A N 1
ATOM 833 C CA . LEU A 1 102 ? 11.668 6.555 13.765 1.00 83.94 102 LEU A CA 1
ATOM 834 C C . LEU A 1 102 ? 11.537 8.011 14.223 1.00 83.94 102 LEU A C 1
ATOM 836 O O . LEU A 1 102 ? 12.210 8.354 15.201 1.00 83.94 102 LEU A O 1
ATOM 840 N N . SER A 1 103 ? 10.725 8.825 13.549 1.00 86.88 103 SER A N 1
ATOM 841 C CA . SER A 1 103 ? 10.507 10.245 13.850 1.00 86.88 103 SER A CA 1
ATOM 842 C C . SER A 1 103 ? 9.905 10.456 15.241 1.00 86.88 103 SER A C 1
ATOM 844 O O . SER A 1 103 ? 9.154 9.618 15.746 1.00 86.88 103 SER A O 1
ATOM 846 N N . GLU A 1 104 ? 10.167 11.618 15.847 1.00 86.06 104 GLU A N 1
ATOM 847 C CA . GLU A 1 104 ? 9.566 12.030 17.126 1.00 86.06 104 GLU A CA 1
ATOM 848 C C . GLU A 1 104 ? 8.041 12.111 17.075 1.00 86.06 104 GLU A C 1
ATOM 850 O O . GLU A 1 104 ? 7.386 11.973 18.103 1.00 86.06 104 GLU A O 1
ATOM 855 N N . LYS A 1 105 ? 7.469 12.337 15.886 1.00 88.75 105 LYS A N 1
ATOM 856 C CA . LYS A 1 105 ? 6.018 12.322 15.650 1.00 88.75 105 LYS A CA 1
ATOM 857 C C . LYS A 1 105 ? 5.539 11.006 15.026 1.00 88.75 105 LYS A C 1
ATOM 859 O O . LYS A 1 105 ? 4.338 10.836 14.832 1.00 88.75 105 LYS A O 1
ATOM 864 N N . GLY A 1 106 ? 6.449 10.083 14.723 1.00 89.50 106 GLY A N 1
ATOM 865 C CA . GLY A 1 106 ? 6.167 8.758 14.174 1.00 89.50 106 GLY A CA 1
ATOM 866 C C . GLY A 1 106 ? 5.617 7.779 15.216 1.00 89.50 106 GLY A C 1
ATOM 867 O O . GLY A 1 106 ? 5.116 8.181 16.270 1.00 89.50 106 GLY A O 1
ATOM 868 N N . PHE A 1 107 ? 5.751 6.476 14.966 1.00 91.12 107 PHE A N 1
ATOM 869 C CA . PHE A 1 107 ? 5.276 5.419 15.872 1.00 91.12 107 PHE A CA 1
ATOM 870 C C . PHE A 1 107 ? 5.927 5.480 17.257 1.00 91.12 107 PHE A C 1
ATOM 872 O O . PHE A 1 107 ? 5.269 5.157 18.243 1.00 91.12 107 PHE A O 1
ATOM 879 N N . LYS A 1 108 ? 7.175 5.958 17.358 1.00 88.88 108 LYS A N 1
ATOM 880 C CA . LYS A 1 108 ? 7.845 6.212 18.646 1.00 88.88 108 LYS A CA 1
ATOM 881 C C . LYS A 1 108 ? 7.094 7.183 19.557 1.00 88.88 108 LYS A C 1
ATOM 883 O O . LYS A 1 108 ? 7.270 7.114 20.764 1.00 88.88 108 LYS A O 1
ATOM 888 N N . SER A 1 109 ? 6.266 8.069 19.002 1.00 90.38 109 SER A N 1
ATOM 889 C CA . SER A 1 109 ? 5.462 9.014 19.791 1.00 90.38 109 SER A CA 1
ATOM 890 C C . SER A 1 109 ? 4.303 8.354 20.544 1.00 90.38 109 SER A C 1
ATOM 892 O O . SER A 1 109 ? 3.682 8.991 21.395 1.00 90.38 109 SER A O 1
ATOM 894 N N . TYR A 1 110 ? 3.993 7.092 20.227 1.00 93.25 110 TYR A N 1
ATOM 895 C CA . TYR A 1 110 ? 2.876 6.353 20.797 1.00 93.25 110 TYR A CA 1
ATOM 896 C C . TYR A 1 110 ? 3.338 4.996 21.334 1.00 93.25 110 TYR A C 1
ATOM 898 O O . TYR A 1 110 ? 3.331 3.984 20.629 1.00 93.25 110 TYR A O 1
ATOM 906 N N . ASP A 1 111 ? 3.714 4.974 22.615 1.00 91.00 111 ASP A N 1
ATOM 907 C CA . ASP A 1 111 ? 4.353 3.831 23.286 1.00 91.00 111 ASP A CA 1
ATOM 908 C C . ASP A 1 111 ? 3.610 2.500 23.107 1.00 91.00 111 ASP A C 1
ATOM 910 O O . ASP A 1 111 ? 4.231 1.449 22.918 1.00 91.00 111 ASP A O 1
ATOM 914 N N . ALA A 1 112 ? 2.274 2.531 23.131 1.00 90.75 112 ALA A N 1
ATOM 915 C CA . ALA A 1 112 ? 1.461 1.330 22.985 1.00 90.75 112 ALA A CA 1
ATOM 916 C C . ALA A 1 112 ? 1.681 0.665 21.618 1.00 90.75 112 ALA A C 1
ATOM 918 O O . ALA A 1 112 ? 1.865 -0.549 21.569 1.00 90.75 112 ALA A O 1
ATOM 919 N N . LEU A 1 113 ? 1.747 1.445 20.532 1.00 91.50 113 LEU A N 1
ATOM 920 C CA . LEU A 1 113 ? 2.105 0.942 19.203 1.00 91.50 113 LEU A CA 1
ATOM 921 C C . LEU A 1 113 ? 3.591 0.591 19.134 1.00 91.50 113 LEU A C 1
ATOM 923 O O . LEU A 1 113 ? 3.935 -0.509 18.702 1.00 91.50 113 LEU A O 1
ATOM 927 N N . TRP A 1 114 ? 4.468 1.475 19.619 1.00 90.38 114 TRP A N 1
ATOM 928 C CA . TRP A 1 114 ? 5.916 1.269 19.573 1.00 90.38 114 TRP A CA 1
ATOM 929 C C . TRP A 1 114 ? 6.336 -0.064 20.200 1.00 90.38 114 TRP A C 1
ATOM 931 O O . TRP A 1 114 ? 7.144 -0.787 19.623 1.00 90.38 114 TRP A O 1
ATOM 941 N N . SER A 1 115 ? 5.723 -0.455 21.321 1.00 88.19 115 SER A N 1
ATOM 942 C CA . SER A 1 115 ? 5.995 -1.735 21.989 1.00 88.19 115 SER A CA 1
ATOM 943 C C . SER A 1 115 ? 5.760 -2.976 21.113 1.00 88.19 115 SER A C 1
ATOM 945 O O . SER A 1 115 ? 6.437 -3.982 21.321 1.00 88.19 115 SER A O 1
ATOM 947 N N . ARG A 1 116 ? 4.855 -2.915 20.122 1.00 84.50 116 ARG A N 1
ATOM 948 C CA . ARG A 1 116 ? 4.591 -4.023 19.182 1.00 84.50 116 ARG A CA 1
ATOM 949 C C . ARG A 1 116 ? 5.583 -4.071 18.025 1.00 84.50 116 ARG A C 1
ATOM 951 O O . ARG A 1 116 ? 5.881 -5.154 17.535 1.00 84.50 116 ARG A O 1
ATOM 958 N N . VAL A 1 117 ? 6.071 -2.914 17.577 1.00 83.25 117 VAL A N 1
ATOM 959 C CA . VAL A 1 117 ? 6.899 -2.803 16.361 1.00 83.25 117 VAL A CA 1
ATOM 960 C C . VAL A 1 117 ? 8.401 -2.788 16.687 1.00 83.25 117 VAL A C 1
ATOM 962 O O . VAL A 1 117 ? 9.222 -3.210 15.876 1.00 83.25 117 VAL A O 1
ATOM 965 N N . ARG A 1 118 ? 8.784 -2.360 17.901 1.00 73.94 118 ARG A N 1
ATOM 966 C CA . ARG A 1 118 ? 10.185 -2.204 18.341 1.00 73.94 118 ARG A CA 1
ATOM 967 C C . ARG A 1 118 ? 10.989 -3.508 18.332 1.00 73.94 118 ARG A C 1
ATOM 969 O O . ARG A 1 118 ? 12.201 -3.463 18.141 1.00 73.94 118 ARG A O 1
ATOM 976 N N . SER A 1 119 ? 10.350 -4.658 18.546 1.00 60.25 119 SER A N 1
ATOM 977 C CA . SER A 1 119 ? 11.007 -5.963 18.748 1.00 60.25 119 SER A CA 1
ATOM 978 C C . SER A 1 119 ? 11.736 -6.528 17.515 1.00 60.25 119 SER A C 1
ATOM 980 O O . SER A 1 119 ? 12.229 -7.652 17.558 1.00 60.25 119 SER A O 1
ATOM 982 N N . ILE A 1 120 ? 11.850 -5.758 16.430 1.00 53.72 120 ILE A N 1
ATOM 983 C CA . ILE A 1 120 ? 12.395 -6.199 15.138 1.00 53.72 120 ILE A CA 1
ATOM 984 C C . ILE A 1 120 ? 13.710 -5.467 14.788 1.00 53.72 120 ILE A C 1
ATOM 986 O O . ILE A 1 120 ? 14.344 -5.771 13.786 1.00 53.72 120 ILE A O 1
ATOM 990 N N . GLY A 1 121 ? 14.182 -4.554 15.646 1.00 49.34 121 GLY A N 1
ATOM 991 C CA . GLY A 1 121 ? 15.402 -3.767 15.404 1.00 49.34 121 GLY A CA 1
ATOM 992 C C . GLY A 1 121 ? 16.746 -4.458 15.689 1.00 49.34 121 GLY A C 1
ATOM 993 O O . GLY A 1 121 ? 17.767 -3.940 15.255 1.00 49.34 121 GLY A O 1
ATOM 994 N N . ASP A 1 122 ? 16.773 -5.599 16.391 1.00 48.66 122 ASP A N 1
ATOM 995 C CA . ASP A 1 122 ? 18.025 -6.234 16.870 1.00 48.66 122 ASP A CA 1
ATOM 996 C C . ASP A 1 122 ? 18.347 -7.595 16.227 1.00 48.66 122 ASP A C 1
ATOM 998 O O . ASP A 1 122 ? 19.383 -8.209 16.502 1.00 48.66 122 ASP A O 1
ATOM 1002 N N . ALA A 1 123 ? 17.479 -8.106 15.355 1.00 53.62 123 ALA A N 1
ATOM 1003 C CA . ALA A 1 123 ? 17.730 -9.383 14.708 1.00 53.62 123 ALA A CA 1
ATOM 1004 C C . ALA A 1 123 ? 18.598 -9.173 13.459 1.00 53.62 123 ALA A C 1
ATOM 1006 O O . ALA A 1 123 ? 18.122 -8.701 12.435 1.00 53.62 123 ALA A O 1
ATOM 1007 N N . LYS A 1 124 ? 19.856 -9.639 13.491 1.00 58.75 124 LYS A N 1
ATOM 1008 C CA . LYS A 1 124 ? 20.721 -9.774 12.293 1.00 58.75 124 LYS A CA 1
ATOM 1009 C C . LYS A 1 124 ? 20.101 -10.625 11.169 1.00 58.75 124 LYS A C 1
ATOM 1011 O O . LYS A 1 124 ? 20.680 -10.741 10.094 1.00 58.75 124 LYS A O 1
ATOM 1016 N N . ARG A 1 125 ? 18.979 -11.296 11.443 1.00 64.31 125 ARG A N 1
ATOM 1017 C CA . ARG A 1 125 ? 18.268 -12.188 10.536 1.00 64.31 125 ARG A CA 1
ATOM 1018 C C . ARG A 1 125 ? 16.837 -11.699 10.382 1.00 64.31 125 ARG A C 1
ATOM 1020 O O . ARG A 1 125 ? 16.134 -11.527 11.375 1.00 64.31 125 ARG A O 1
ATOM 1027 N N . LEU A 1 126 ? 16.413 -11.559 9.133 1.00 69.75 126 LEU A N 1
ATOM 1028 C CA . LEU A 1 126 ? 15.064 -11.146 8.787 1.00 69.75 126 LEU A CA 1
ATOM 1029 C C . LEU A 1 126 ? 14.022 -12.129 9.340 1.00 69.75 126 LEU A C 1
ATOM 1031 O O . LEU A 1 126 ? 14.137 -13.344 9.146 1.00 69.75 126 LEU A O 1
ATOM 1035 N N . ASN A 1 127 ? 13.005 -11.607 10.023 1.00 75.38 127 ASN A N 1
ATOM 1036 C CA . ASN A 1 127 ? 11.877 -12.390 10.509 1.00 75.38 127 ASN A CA 1
ATOM 1037 C C . ASN A 1 127 ? 10.644 -12.116 9.642 1.00 75.38 127 ASN A C 1
ATOM 1039 O O . ASN A 1 127 ? 9.911 -11.166 9.891 1.00 75.38 127 ASN A O 1
ATOM 1043 N N . TYR A 1 128 ? 10.376 -12.993 8.673 1.00 74.75 128 TYR A N 1
ATOM 1044 C CA . TYR A 1 128 ? 9.193 -12.906 7.804 1.00 74.75 128 TYR A CA 1
ATOM 1045 C C . TYR A 1 128 ? 7.854 -13.083 8.538 1.00 74.75 128 TYR A C 1
ATOM 1047 O O . TYR A 1 128 ? 6.802 -12.828 7.967 1.00 74.75 128 TYR A O 1
ATOM 1055 N N . ARG A 1 129 ? 7.876 -13.536 9.799 1.00 76.56 129 ARG A N 1
ATOM 1056 C CA . ARG A 1 129 ? 6.693 -13.609 10.674 1.00 76.56 129 ARG A CA 1
ATOM 1057 C C . ARG A 1 129 ? 6.597 -12.409 11.618 1.00 76.56 129 ARG A C 1
ATOM 1059 O O . ARG A 1 129 ? 5.744 -12.399 12.502 1.00 76.56 129 ARG A O 1
ATOM 1066 N N . GLY A 1 130 ? 7.516 -11.454 11.496 1.00 78.81 130 GLY A N 1
ATOM 1067 C CA . GLY A 1 130 ? 7.502 -10.216 12.254 1.00 78.81 130 GLY A CA 1
ATOM 1068 C C . GLY A 1 130 ? 6.399 -9.275 11.777 1.00 78.81 130 GLY A C 1
ATOM 1069 O O . GLY A 1 130 ? 5.916 -9.370 10.655 1.00 78.81 130 GLY A O 1
ATOM 1070 N N . VAL A 1 131 ? 6.031 -8.337 12.647 1.00 82.00 131 VAL A N 1
ATOM 1071 C CA . VAL A 1 131 ? 5.072 -7.257 12.354 1.00 82.00 131 VAL A CA 1
ATOM 1072 C C . VAL A 1 131 ? 5.622 -6.270 11.312 1.00 82.00 131 VAL A C 1
ATOM 1074 O O . VAL A 1 131 ? 4.858 -5.644 10.588 1.00 82.00 131 VAL A O 1
ATOM 1077 N N . LEU A 1 132 ? 6.947 -6.134 11.237 1.00 84.19 132 LEU A N 1
ATOM 1078 C CA . LEU A 1 132 ? 7.666 -5.262 10.316 1.00 84.19 132 LEU A CA 1
ATOM 1079 C C . LEU A 1 132 ? 8.590 -6.107 9.436 1.00 84.19 132 LEU A C 1
ATOM 1081 O O . LEU A 1 132 ? 9.326 -6.955 9.944 1.00 84.19 132 LEU A O 1
ATOM 1085 N N . VAL A 1 133 ? 8.580 -5.829 8.136 1.00 82.94 133 VAL A N 1
ATOM 1086 C CA . VAL A 1 133 ? 9.493 -6.417 7.153 1.00 82.94 133 VAL A CA 1
ATOM 1087 C C . VAL A 1 133 ? 10.265 -5.280 6.497 1.00 82.94 133 VAL A C 1
ATOM 1089 O O . VAL A 1 133 ? 9.666 -4.372 5.927 1.00 82.94 133 VAL A O 1
ATOM 1092 N N . ASP A 1 134 ? 11.593 -5.317 6.601 1.00 80.31 134 ASP A N 1
ATOM 1093 C CA . ASP A 1 134 ? 12.463 -4.345 5.942 1.00 80.31 134 ASP A CA 1
ATOM 1094 C C . ASP A 1 134 ? 12.784 -4.810 4.518 1.00 80.31 134 ASP A C 1
ATOM 1096 O O . ASP A 1 134 ? 13.601 -5.711 4.312 1.00 80.31 134 ASP A O 1
ATOM 1100 N N . LEU A 1 135 ? 12.146 -4.167 3.538 1.00 80.81 135 LEU A N 1
ATOM 1101 C CA . LEU A 1 135 ? 12.327 -4.479 2.122 1.00 80.81 135 LEU A CA 1
ATOM 1102 C C . LEU A 1 135 ? 13.752 -4.193 1.625 1.00 80.81 135 LEU A C 1
ATOM 1104 O O . LEU A 1 135 ? 14.199 -4.830 0.673 1.00 80.81 135 LEU A O 1
ATOM 1108 N N . HIS A 1 136 ? 14.502 -3.292 2.271 1.00 77.56 136 HIS A N 1
ATOM 1109 C CA . HIS A 1 136 ? 15.895 -3.019 1.899 1.00 77.56 136 HIS A CA 1
ATOM 1110 C C . HIS A 1 136 ? 16.832 -4.176 2.257 1.00 77.56 136 HIS A C 1
ATOM 1112 O O . HIS A 1 136 ? 17.883 -4.335 1.639 1.00 77.56 136 HIS A O 1
ATOM 1118 N N . GLN A 1 137 ? 16.448 -4.997 3.234 1.00 76.69 137 GLN A N 1
ATOM 1119 C CA . GLN A 1 137 ? 17.183 -6.199 3.623 1.00 76.69 137 GLN A CA 1
ATOM 1120 C C . GLN A 1 137 ? 16.739 -7.447 2.840 1.00 76.69 137 GLN A C 1
ATOM 1122 O O . GLN A 1 137 ? 17.370 -8.498 2.960 1.00 76.69 137 GLN A O 1
ATOM 1127 N N . THR A 1 138 ? 15.699 -7.334 2.008 1.00 78.56 138 THR A N 1
ATOM 1128 C CA . THR A 1 138 ? 15.225 -8.381 1.087 1.00 78.56 138 THR A CA 1
ATOM 1129 C C . THR A 1 138 ? 15.180 -7.867 -0.354 1.00 78.56 138 THR A C 1
ATOM 1131 O O . THR A 1 138 ? 14.097 -7.749 -0.933 1.00 78.56 138 THR A O 1
ATOM 1134 N N . PRO A 1 139 ? 16.333 -7.520 -0.950 1.00 81.38 139 PRO A N 1
ATOM 1135 C CA . PRO A 1 139 ? 16.365 -7.083 -2.337 1.00 81.38 139 PRO A CA 1
ATOM 1136 C C . PRO A 1 139 ? 15.879 -8.201 -3.264 1.00 81.38 139 PRO A C 1
ATOM 1138 O O . PRO A 1 139 ? 16.319 -9.349 -3.142 1.00 81.38 139 PRO A O 1
ATOM 1141 N N . LEU A 1 140 ? 15.012 -7.840 -4.213 1.00 86.56 140 LEU A N 1
ATOM 1142 C CA 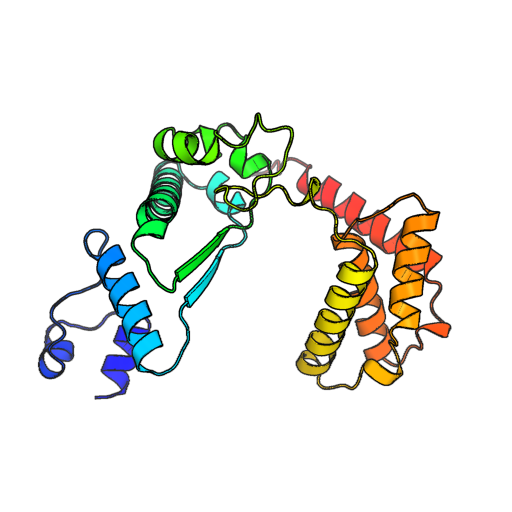. LEU A 1 140 ? 14.558 -8.762 -5.249 1.00 86.56 140 LEU A CA 1
ATOM 1143 C C . LEU A 1 140 ? 15.743 -9.226 -6.102 1.00 86.56 140 LEU A C 1
ATOM 1145 O O . LEU A 1 140 ? 16.592 -8.429 -6.522 1.00 86.56 140 LEU A O 1
ATOM 1149 N N . GLN A 1 141 ? 15.782 -10.524 -6.370 1.00 87.56 141 GLN A N 1
ATOM 1150 C CA . GLN A 1 141 ? 16.705 -11.135 -7.313 1.00 87.56 141 GLN A CA 1
ATOM 1151 C C . GLN A 1 141 ? 16.306 -10.800 -8.752 1.00 87.56 141 GLN A C 1
ATOM 1153 O O . GLN A 1 141 ? 15.210 -10.319 -9.028 1.00 87.56 141 GLN A O 1
ATOM 1158 N N . THR A 1 142 ? 17.207 -11.060 -9.704 1.00 88.06 142 THR A N 1
ATOM 1159 C CA . THR A 1 142 ? 16.931 -10.775 -11.125 1.00 88.06 142 THR A CA 1
ATOM 1160 C C . THR A 1 142 ? 15.692 -11.514 -11.624 1.00 88.06 142 THR A C 1
ATOM 1162 O O . THR A 1 142 ? 14.873 -10.907 -12.297 1.00 88.06 142 THR A O 1
ATOM 1165 N N . GLU A 1 143 ? 15.520 -12.784 -11.260 1.00 90.44 143 GLU A N 1
ATOM 1166 C CA . GLU A 1 143 ? 14.342 -13.569 -11.653 1.00 90.44 143 GLU A CA 1
ATOM 1167 C C . GLU A 1 143 ? 13.046 -12.954 -11.102 1.00 90.44 143 GLU A C 1
ATOM 1169 O O . GLU A 1 143 ? 12.100 -12.733 -11.851 1.00 90.44 143 GLU A O 1
ATOM 1174 N N . GLU A 1 144 ? 13.046 -12.546 -9.831 1.00 91.75 144 GLU A N 1
ATOM 1175 C CA . GLU A 1 144 ? 11.895 -11.898 -9.189 1.00 91.75 144 GLU A CA 1
ATOM 1176 C C . GLU A 1 144 ? 11.584 -10.517 -9.799 1.00 91.75 144 GLU A C 1
ATOM 1178 O O . GLU A 1 144 ? 10.420 -10.128 -9.910 1.00 91.75 144 GLU A O 1
ATOM 1183 N N . LEU A 1 145 ? 12.607 -9.772 -10.240 1.00 91.38 145 LEU A N 1
ATOM 1184 C CA . LEU A 1 145 ? 12.426 -8.523 -10.991 1.00 91.38 145 LEU A CA 1
ATOM 1185 C C . LEU A 1 145 ? 11.800 -8.768 -12.366 1.00 91.38 145 LEU A C 1
ATOM 1187 O O . LEU A 1 145 ? 10.963 -7.978 -12.800 1.00 91.38 145 LEU A O 1
ATOM 1191 N N . LEU A 1 146 ? 12.167 -9.855 -13.049 1.00 93.69 146 LEU A N 1
ATOM 1192 C CA . LEU A 1 146 ? 11.543 -10.225 -14.319 1.00 93.69 146 LEU A CA 1
ATOM 1193 C C . LEU A 1 146 ? 10.081 -10.630 -14.119 1.00 93.69 146 LEU A C 1
ATOM 1195 O O . LEU A 1 146 ? 9.236 -10.216 -14.910 1.00 93.69 146 LEU A O 1
ATOM 1199 N N . ASP A 1 147 ? 9.759 -11.366 -13.056 1.00 95.31 147 ASP A N 1
ATOM 1200 C CA . ASP A 1 147 ? 8.374 -11.714 -12.717 1.00 95.31 147 ASP A CA 1
ATOM 1201 C C . ASP A 1 147 ? 7.536 -10.468 -12.410 1.00 95.31 147 ASP A C 1
ATOM 1203 O O . ASP A 1 147 ? 6.433 -10.306 -12.947 1.00 95.31 147 ASP A O 1
ATOM 1207 N N . LEU A 1 148 ? 8.090 -9.532 -11.632 1.00 94.69 148 LEU A N 1
ATOM 1208 C CA . LEU A 1 148 ? 7.499 -8.210 -11.425 1.00 94.69 148 LEU A CA 1
ATOM 1209 C C . LEU A 1 148 ? 7.303 -7.478 -12.760 1.00 94.69 148 LEU A C 1
ATOM 1211 O O . LEU A 1 148 ? 6.240 -6.910 -13.006 1.00 94.69 148 LEU A O 1
ATOM 1215 N N . GLY A 1 149 ? 8.299 -7.521 -13.644 1.00 95.44 149 GLY A N 1
ATOM 1216 C CA . GLY A 1 149 ? 8.234 -6.907 -14.965 1.00 95.44 149 GLY A CA 1
ATOM 1217 C C . GLY A 1 149 ? 7.127 -7.491 -15.846 1.00 95.44 149 GLY A C 1
ATOM 1218 O O . GLY A 1 149 ? 6.365 -6.738 -16.451 1.00 95.44 149 GLY A O 1
ATOM 1219 N N . ARG A 1 150 ? 6.956 -8.819 -15.861 1.00 96.88 150 ARG A N 1
ATOM 1220 C CA . ARG A 1 150 ? 5.854 -9.500 -16.569 1.00 96.88 150 ARG A CA 1
ATOM 1221 C C . ARG A 1 150 ? 4.491 -9.068 -16.027 1.00 96.88 150 ARG A C 1
ATOM 1223 O O . ARG A 1 150 ? 3.572 -8.820 -16.814 1.00 96.88 150 ARG A O 1
ATOM 1230 N N . ALA A 1 151 ? 4.358 -8.962 -14.704 1.00 97.06 151 ALA A N 1
ATOM 1231 C CA . ALA A 1 151 ? 3.126 -8.504 -14.067 1.00 97.06 151 ALA A CA 1
ATOM 1232 C C . ALA A 1 151 ? 2.807 -7.048 -14.444 1.00 97.06 151 ALA A C 1
ATOM 1234 O O . ALA A 1 151 ? 1.683 -6.753 -14.850 1.00 97.06 151 ALA A O 1
ATOM 1235 N N . LEU A 1 152 ? 3.805 -6.158 -14.399 1.00 96.62 152 LEU A N 1
ATOM 1236 C CA . LEU A 1 152 ? 3.667 -4.755 -14.803 1.00 96.62 152 LEU A CA 1
ATOM 1237 C C . LEU A 1 152 ? 3.326 -4.614 -16.286 1.00 96.62 152 LEU A C 1
ATOM 1239 O O . LEU A 1 152 ? 2.424 -3.854 -16.626 1.00 96.62 152 LEU A O 1
ATOM 1243 N N . ARG A 1 153 ? 3.982 -5.384 -17.161 1.00 96.44 153 ARG A N 1
ATOM 1244 C CA . ARG A 1 153 ? 3.678 -5.438 -18.596 1.00 96.44 153 ARG A CA 1
ATOM 1245 C C . ARG A 1 153 ? 2.214 -5.813 -18.830 1.00 96.44 153 ARG A C 1
ATOM 1247 O O . ARG A 1 153 ? 1.509 -5.105 -19.541 1.00 96.44 153 ARG A O 1
ATOM 1254 N N . THR A 1 154 ? 1.746 -6.877 -18.178 1.00 97.06 154 THR A N 1
ATOM 1255 C CA . THR A 1 154 ? 0.354 -7.350 -18.283 1.00 97.06 154 THR A CA 1
ATOM 1256 C C . THR A 1 154 ? -0.639 -6.292 -17.789 1.00 97.06 154 THR A C 1
ATOM 1258 O O . THR A 1 154 ? -1.653 -6.016 -18.438 1.00 97.06 154 THR A O 1
ATOM 1261 N N . LEU A 1 155 ? -0.341 -5.663 -16.648 1.00 96.62 155 LEU A N 1
ATOM 1262 C CA . LEU A 1 155 ? -1.165 -4.604 -16.066 1.00 96.62 155 LEU A CA 1
ATOM 1263 C C . LEU A 1 155 ? -1.241 -3.380 -16.987 1.00 96.62 155 LEU A C 1
ATOM 1265 O O . LEU A 1 155 ? -2.322 -2.825 -17.187 1.00 96.62 155 LEU A O 1
ATOM 1269 N N . HIS A 1 156 ? -0.111 -2.993 -17.575 1.00 96.94 156 HIS A N 1
ATOM 1270 C CA . HIS A 1 156 ? -0.014 -1.878 -18.507 1.00 96.94 156 HIS A CA 1
ATOM 1271 C C . HIS A 1 156 ? -0.815 -2.150 -19.787 1.00 96.94 156 HIS A C 1
ATOM 1273 O O . HIS A 1 156 ? -1.661 -1.341 -20.166 1.00 96.94 156 HIS A O 1
ATOM 1279 N N . GLY A 1 157 ? -0.633 -3.325 -20.403 1.00 96.44 157 GLY A N 1
ATOM 1280 C CA . GLY A 1 157 ? -1.403 -3.749 -21.577 1.00 96.44 157 GLY A CA 1
ATOM 1281 C C . GLY A 1 157 ? -2.911 -3.754 -21.321 1.00 96.44 157 GLY A C 1
ATOM 1282 O O . GLY A 1 157 ? -3.682 -3.248 -22.132 1.00 96.44 157 GLY A O 1
ATOM 1283 N N . THR A 1 158 ? -3.337 -4.222 -20.144 1.00 96.44 158 THR A N 1
ATOM 1284 C CA . THR A 1 158 ? -4.754 -4.209 -19.738 1.00 96.44 158 THR A CA 1
ATOM 1285 C C . THR A 1 158 ? -5.286 -2.785 -19.540 1.00 96.44 158 THR A C 1
ATOM 1287 O O . THR A 1 158 ? -6.380 -2.465 -20.005 1.00 96.44 158 THR A O 1
ATOM 1290 N N . SER A 1 159 ? -4.516 -1.922 -18.871 1.00 95.94 159 SER A N 1
ATOM 1291 C CA . SER A 1 159 ? -4.911 -0.542 -18.550 1.00 95.94 159 SER A CA 1
ATOM 1292 C C . SER A 1 159 ? -5.078 0.319 -19.801 1.00 95.94 159 SER A C 1
ATOM 1294 O O . SER A 1 159 ? -6.069 1.039 -19.928 1.00 95.94 159 SER A O 1
ATOM 1296 N N . PHE A 1 160 ? -4.144 0.195 -20.745 1.00 94.88 160 PHE A N 1
ATOM 1297 C CA . PHE A 1 160 ? -4.115 0.982 -21.981 1.00 94.88 160 PHE A CA 1
ATOM 1298 C C . PHE A 1 160 ? -4.693 0.241 -23.199 1.00 94.88 160 PHE A C 1
ATOM 1300 O O . PHE A 1 160 ? -4.791 0.812 -24.278 1.00 94.88 160 PHE A O 1
ATOM 1307 N N . ARG A 1 161 ? -5.149 -1.007 -23.025 1.00 95.44 161 ARG A N 1
ATOM 1308 C CA . ARG A 1 161 ? -5.794 -1.847 -24.054 1.00 95.44 161 ARG A CA 1
ATOM 1309 C C . ARG A 1 161 ? -4.929 -2.085 -25.301 1.00 95.44 161 ARG A C 1
ATOM 1311 O O . ARG A 1 161 ? -5.414 -1.967 -26.426 1.00 95.44 161 ARG A O 1
ATOM 1318 N N . TRP A 1 162 ? -3.673 -2.476 -25.102 1.00 95.62 162 TRP A N 1
ATOM 1319 C CA . TRP A 1 162 ? -2.738 -2.854 -26.171 1.00 95.62 162 TRP A CA 1
ATOM 1320 C C . TRP A 1 162 ? -1.977 -4.140 -25.818 1.00 95.62 162 TRP A C 1
ATOM 1322 O O . TRP A 1 162 ? -2.108 -4.648 -24.706 1.00 95.62 162 TRP A O 1
ATOM 1332 N N . HIS A 1 163 ? -1.210 -4.678 -26.772 1.00 94.12 163 HIS A N 1
ATOM 1333 C CA . HIS A 1 163 ? -0.480 -5.948 -26.641 1.00 94.12 163 HIS A CA 1
ATOM 1334 C C . HIS A 1 163 ? 1.030 -5.690 -26.495 1.00 94.12 163 HIS A C 1
ATOM 1336 O O . HIS A 1 163 ? 1.757 -5.680 -27.493 1.00 94.12 163 HIS A O 1
ATOM 1342 N N . PRO A 1 164 ? 1.527 -5.427 -25.273 1.00 93.31 164 PRO A N 1
ATOM 1343 C CA . PRO A 1 164 ? 2.929 -5.093 -25.045 1.00 93.31 164 PRO A CA 1
ATOM 1344 C C . PRO A 1 164 ? 3.895 -6.264 -25.243 1.00 93.31 164 PRO A C 1
ATOM 1346 O O . PRO A 1 164 ? 5.095 -6.032 -25.370 1.00 93.31 164 PRO A O 1
ATOM 1349 N N . GLU A 1 165 ? 3.422 -7.510 -25.255 1.00 91.06 165 GLU A N 1
ATOM 1350 C CA . GLU A 1 165 ? 4.248 -8.723 -25.300 1.00 91.06 165 GLU A CA 1
ATOM 1351 C C . GLU A 1 165 ? 5.106 -8.822 -26.567 1.00 91.06 165 GLU A C 1
ATOM 1353 O O . GLU A 1 165 ? 6.205 -9.375 -26.520 1.00 91.06 165 GLU A O 1
ATOM 1358 N N . GLU A 1 166 ? 4.619 -8.277 -27.685 1.00 87.06 166 GLU A N 1
ATOM 1359 C CA . GLU A 1 166 ? 5.320 -8.309 -28.973 1.00 87.06 166 GLU A CA 1
ATOM 1360 C C . GLU A 1 166 ? 6.482 -7.308 -29.023 1.00 87.06 166 GLU A C 1
ATOM 1362 O O . GLU A 1 166 ? 7.531 -7.588 -29.606 1.00 87.06 166 GLU A O 1
ATOM 1367 N N . MET A 1 167 ? 6.312 -6.150 -28.380 1.00 87.12 167 MET A N 1
ATOM 1368 C CA . MET A 1 167 ? 7.275 -5.046 -28.415 1.00 87.12 167 MET A CA 1
ATOM 1369 C C . MET A 1 167 ? 8.245 -5.104 -27.231 1.00 87.12 167 MET A C 1
ATOM 1371 O O . MET A 1 167 ? 9.461 -5.002 -27.404 1.00 87.12 167 MET A O 1
ATOM 1375 N N . VAL A 1 168 ? 7.722 -5.310 -26.022 1.00 92.12 168 VAL A N 1
ATOM 1376 C CA . VAL A 1 168 ? 8.474 -5.357 -24.762 1.00 92.12 168 VAL A CA 1
ATOM 1377 C C . VAL A 1 168 ? 8.599 -6.811 -24.311 1.00 92.12 168 VAL A C 1
ATOM 1379 O O . VAL A 1 168 ? 7.900 -7.298 -23.419 1.00 92.12 168 VAL A O 1
ATOM 1382 N N . THR A 1 169 ? 9.504 -7.529 -24.973 1.00 92.94 169 THR A N 1
ATOM 1383 C CA . THR A 1 169 ? 9.801 -8.939 -24.676 1.00 92.94 169 THR A CA 1
ATOM 1384 C C . THR A 1 169 ? 10.585 -9.102 -23.371 1.00 92.94 169 THR A C 1
ATOM 1386 O O . THR A 1 169 ? 11.151 -8.148 -22.837 1.00 92.94 169 THR A O 1
ATOM 1389 N N . ASP A 1 170 ? 10.679 -10.333 -22.869 1.00 93.06 170 ASP A N 1
ATOM 1390 C CA . ASP A 1 170 ? 11.458 -10.632 -21.660 1.00 93.06 170 ASP A CA 1
ATOM 1391 C C . ASP A 1 170 ? 12.940 -10.266 -21.809 1.00 93.06 170 ASP A C 1
ATOM 1393 O O . ASP A 1 170 ? 13.548 -9.777 -20.862 1.00 93.06 170 ASP A O 1
ATOM 1397 N N . SER A 1 171 ? 13.484 -10.376 -23.024 1.00 91.25 171 SER A N 1
ATOM 1398 C CA . SER A 1 171 ? 14.853 -9.951 -23.327 1.00 91.25 171 SER A CA 1
ATOM 1399 C C . SER A 1 171 ? 15.067 -8.450 -23.095 1.00 91.25 171 SER A C 1
ATOM 1401 O O . SER A 1 171 ? 16.137 -8.041 -22.651 1.00 91.25 171 SER A O 1
ATOM 1403 N N . VAL A 1 172 ? 14.049 -7.615 -23.337 1.00 90.56 172 VAL A N 1
ATOM 1404 C CA . VAL A 1 172 ? 14.122 -6.176 -23.030 1.00 90.56 172 VAL A CA 1
ATOM 1405 C C . VAL A 1 172 ? 14.216 -5.970 -21.517 1.00 90.56 172 VAL A C 1
ATOM 1407 O O . VAL A 1 172 ? 15.035 -5.181 -21.055 1.00 90.56 172 VAL A O 1
ATOM 1410 N N . MET A 1 173 ? 13.437 -6.716 -20.730 1.00 91.94 173 MET A N 1
ATOM 1411 C CA . MET A 1 173 ? 13.482 -6.642 -19.264 1.00 91.94 173 MET A CA 1
ATOM 1412 C C . MET A 1 173 ? 14.823 -7.143 -18.702 1.00 91.94 173 MET A C 1
ATOM 1414 O O . MET A 1 173 ? 15.382 -6.518 -17.801 1.00 91.94 173 MET A O 1
ATOM 1418 N N . GLU A 1 174 ? 15.393 -8.203 -19.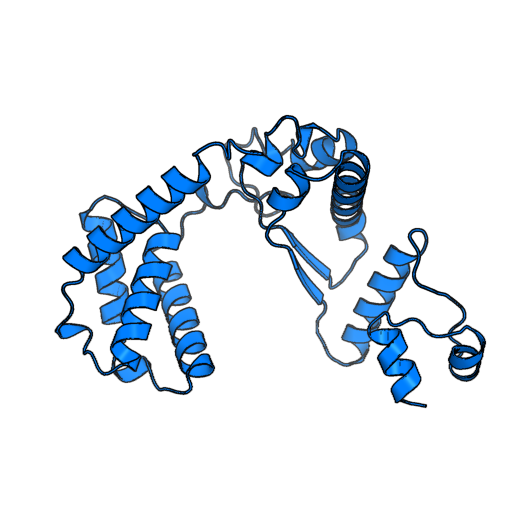280 1.00 91.81 174 GLU A N 1
ATOM 1419 C CA . GLU A 1 174 ? 16.741 -8.690 -18.949 1.00 91.81 174 GLU A CA 1
ATOM 1420 C C . GLU A 1 174 ? 17.812 -7.628 -19.227 1.00 91.81 174 GLU A C 1
ATOM 1422 O O . GLU A 1 174 ? 18.675 -7.380 -18.382 1.00 91.81 174 GLU A O 1
ATOM 1427 N N . GLN A 1 175 ? 17.719 -6.932 -20.366 1.00 89.44 175 GLN A N 1
ATOM 1428 C CA . GLN A 1 175 ? 18.632 -5.837 -20.702 1.00 89.44 175 GLN A CA 1
ATOM 1429 C C . GLN A 1 175 ? 18.571 -4.695 -19.684 1.00 89.44 175 GLN A C 1
ATOM 1431 O O . GLN A 1 175 ? 19.619 -4.139 -19.345 1.00 89.44 175 GLN A O 1
ATOM 1436 N N . ILE A 1 176 ? 17.382 -4.360 -19.167 1.00 88.94 176 ILE A N 1
ATOM 1437 C CA . ILE A 1 176 ? 17.223 -3.370 -18.090 1.00 88.94 176 ILE A CA 1
ATOM 1438 C C . ILE A 1 176 ? 17.990 -3.835 -16.843 1.00 88.94 176 ILE A C 1
ATOM 1440 O O . ILE A 1 176 ? 18.821 -3.087 -16.316 1.00 88.94 176 ILE A O 1
ATOM 1444 N N . CYS A 1 177 ? 17.779 -5.079 -16.401 1.00 88.75 177 CYS A N 1
ATOM 1445 C CA . CYS A 1 177 ? 18.465 -5.646 -15.236 1.00 88.75 177 CYS A CA 1
ATOM 1446 C C . CYS A 1 177 ? 19.994 -5.670 -15.406 1.00 88.75 177 CYS A C 1
ATOM 1448 O O . CYS A 1 177 ? 20.729 -5.293 -14.489 1.00 88.75 177 CYS A O 1
ATOM 1450 N N . ASP A 1 178 ? 20.490 -6.078 -16.572 1.00 87.62 178 ASP A N 1
ATOM 1451 C CA . ASP A 1 178 ? 21.925 -6.117 -16.865 1.00 87.62 178 ASP A CA 1
ATOM 1452 C C . ASP A 1 178 ? 22.542 -4.722 -16.895 1.00 87.62 178 ASP A C 1
ATOM 1454 O O . ASP A 1 178 ? 23.656 -4.507 -16.406 1.00 87.62 178 ASP A O 1
ATOM 1458 N N . SER A 1 179 ? 21.809 -3.745 -17.424 1.00 83.94 179 SER A N 1
ATOM 1459 C CA . SER A 1 179 ? 22.248 -2.356 -17.422 1.00 83.94 179 SER A CA 1
ATOM 1460 C C . SER A 1 179 ? 22.388 -1.820 -15.994 1.00 83.94 179 SER A C 1
ATOM 1462 O O . SER A 1 179 ? 23.413 -1.217 -15.664 1.00 83.94 179 SER A O 1
ATOM 1464 N N . GLN A 1 180 ? 21.418 -2.098 -15.119 1.00 84.00 180 GLN A N 1
ATOM 1465 C CA . GLN A 1 180 ? 21.482 -1.710 -13.705 1.00 84.00 180 GLN A CA 1
ATOM 1466 C C . GLN A 1 180 ? 22.684 -2.338 -12.985 1.00 84.00 180 GLN A C 1
ATOM 1468 O O . GLN A 1 180 ? 23.427 -1.635 -12.289 1.00 84.00 180 GLN A O 1
ATOM 1473 N N . LYS A 1 181 ? 22.950 -3.631 -13.226 1.00 83.62 181 LYS A N 1
ATOM 1474 C CA . LYS A 1 181 ? 24.127 -4.335 -12.686 1.00 83.62 181 LYS A CA 1
ATOM 1475 C C . LYS A 1 181 ? 25.442 -3.692 -13.128 1.00 83.62 181 LYS A C 1
ATOM 1477 O O . LYS A 1 181 ? 26.314 -3.476 -12.287 1.00 83.62 181 LYS A O 1
ATOM 1482 N N . ARG A 1 182 ? 25.590 -3.343 -14.414 1.00 81.69 182 ARG A N 1
ATOM 1483 C CA . ARG A 1 182 ? 26.818 -2.711 -14.948 1.00 81.69 182 ARG A CA 1
ATOM 1484 C C . ARG A 1 182 ? 27.143 -1.371 -14.290 1.00 81.69 182 ARG A C 1
ATOM 1486 O O . ARG A 1 182 ? 28.314 -1.036 -14.155 1.00 81.69 182 ARG A O 1
ATOM 1493 N N . MET A 1 183 ? 26.133 -0.619 -13.861 1.00 73.75 183 MET A N 1
ATOM 1494 C CA . MET A 1 183 ? 26.328 0.648 -13.148 1.00 73.75 183 MET A CA 1
ATOM 1495 C C . MET A 1 183 ? 26.600 0.484 -11.643 1.00 73.75 183 MET A C 1
ATOM 1497 O O . MET A 1 183 ? 26.715 1.484 -10.935 1.00 73.75 183 MET A O 1
ATOM 1501 N N . GLY A 1 184 ? 26.646 -0.749 -11.129 1.00 69.19 184 GLY A N 1
ATOM 1502 C CA . GLY A 1 184 ? 26.757 -1.018 -9.694 1.00 69.19 184 GLY A CA 1
ATOM 1503 C C . GLY A 1 184 ? 25.476 -0.724 -8.906 1.00 69.19 184 GLY A C 1
ATOM 1504 O O . GLY A 1 184 ? 25.513 -0.684 -7.680 1.00 69.19 184 GLY A O 1
ATOM 1505 N N . VAL A 1 185 ? 24.342 -0.528 -9.589 1.00 65.56 185 VAL A N 1
ATOM 1506 C CA . VAL A 1 185 ? 23.022 -0.318 -8.976 1.00 65.56 185 VAL A CA 1
ATOM 1507 C C . VAL A 1 185 ? 22.298 -1.660 -8.953 1.00 65.56 185 VAL A C 1
ATOM 1509 O O . VAL A 1 185 ? 21.357 -1.901 -9.699 1.00 65.56 185 VAL A O 1
ATOM 1512 N N . ILE A 1 186 ? 22.782 -2.596 -8.144 1.00 57.81 186 ILE A N 1
ATOM 1513 C CA . ILE A 1 186 ? 22.098 -3.881 -7.986 1.00 57.81 186 ILE A CA 1
ATOM 1514 C C . ILE A 1 186 ? 20.867 -3.646 -7.093 1.00 57.81 186 ILE A C 1
ATOM 1516 O O . ILE A 1 186 ? 21.010 -3.111 -5.996 1.00 57.81 186 ILE A O 1
ATOM 1520 N N . SER A 1 187 ? 19.679 -4.075 -7.547 1.00 61.03 187 SER A N 1
ATOM 1521 C CA . SER A 1 187 ? 18.414 -4.184 -6.782 1.00 61.03 187 SER A CA 1
ATOM 1522 C C . SER A 1 187 ? 17.594 -2.916 -6.469 1.00 61.03 187 SER A C 1
ATOM 1524 O O . SER A 1 187 ? 16.743 -2.948 -5.579 1.00 61.03 187 SER A O 1
ATOM 1526 N N . GLU A 1 188 ? 17.756 -1.807 -7.199 1.00 80.81 188 GLU A N 1
ATOM 1527 C CA . GLU A 1 188 ? 16.852 -0.652 -7.023 1.00 80.81 188 GLU A CA 1
ATOM 1528 C C . GLU A 1 188 ? 15.528 -0.907 -7.769 1.00 80.81 188 GLU A C 1
ATOM 1530 O O . GLU A 1 188 ? 15.351 -0.571 -8.940 1.00 80.81 188 GLU A O 1
ATOM 1535 N N . VAL A 1 189 ? 14.599 -1.579 -7.074 1.00 87.94 189 VAL A N 1
ATOM 1536 C CA . VAL A 1 189 ? 13.287 -1.997 -7.604 1.00 87.94 189 VAL A CA 1
ATOM 1537 C C . VAL A 1 189 ? 12.533 -0.812 -8.215 1.00 87.94 189 VAL A C 1
ATOM 1539 O O . VAL A 1 189 ? 11.934 -0.936 -9.278 1.00 87.94 189 VAL A O 1
ATOM 1542 N N . ARG A 1 190 ? 12.600 0.365 -7.584 1.00 86.69 190 ARG A N 1
ATOM 1543 C CA . ARG A 1 190 ? 11.913 1.575 -8.055 1.00 86.69 190 ARG A CA 1
ATOM 1544 C C . ARG A 1 190 ? 12.427 2.043 -9.422 1.00 86.69 190 ARG A C 1
ATOM 1546 O O . ARG A 1 190 ? 11.616 2.400 -10.273 1.00 86.69 190 ARG A O 1
ATOM 1553 N N . LEU A 1 191 ? 13.734 2.012 -9.656 1.00 88.00 191 LEU A N 1
ATOM 1554 C CA . LEU A 1 191 ? 14.393 2.360 -10.912 1.00 88.00 191 LEU A CA 1
ATOM 1555 C C . LEU A 1 191 ? 13.983 1.384 -11.999 1.00 88.00 191 LEU A C 1
ATOM 1557 O O . LEU A 1 191 ? 13.649 1.821 -13.096 1.00 88.00 191 LEU A O 1
ATOM 1561 N N . PHE A 1 192 ? 13.968 0.085 -11.683 1.00 90.56 192 PHE A N 1
ATOM 1562 C CA . PHE A 1 192 ? 13.492 -0.943 -12.606 1.00 90.56 192 PHE A CA 1
ATOM 1563 C C . PHE A 1 192 ? 12.045 -0.679 -13.032 1.00 90.56 192 PHE A C 1
ATOM 1565 O O . PHE A 1 192 ? 11.771 -0.611 -14.228 1.00 90.56 192 PHE A O 1
ATOM 1572 N N . ILE A 1 193 ? 11.147 -0.439 -12.070 1.00 92.81 193 ILE A N 1
ATOM 1573 C CA . ILE A 1 193 ? 9.740 -0.120 -12.349 1.00 92.81 193 ILE A CA 1
ATOM 1574 C C . ILE A 1 193 ? 9.638 1.129 -13.231 1.00 92.81 193 ILE A C 1
ATOM 1576 O O . ILE A 1 193 ? 8.998 1.079 -14.276 1.00 92.81 193 ILE A O 1
ATOM 1580 N N . LYS A 1 194 ? 10.282 2.242 -12.851 1.00 91.31 194 LYS A N 1
ATOM 1581 C CA . LYS A 1 194 ? 10.200 3.499 -13.615 1.00 91.31 194 LYS A CA 1
ATOM 1582 C C . LYS A 1 194 ? 10.715 3.351 -15.046 1.00 91.31 194 LYS A C 1
ATOM 1584 O O . LYS A 1 194 ? 10.105 3.885 -15.966 1.00 91.31 194 LYS A O 1
ATOM 1589 N N . GLN A 1 195 ? 11.816 2.628 -15.237 1.00 90.44 195 GLN A N 1
ATOM 1590 C CA . GLN A 1 195 ? 12.368 2.375 -16.568 1.00 90.44 195 GLN A CA 1
ATOM 1591 C C . GLN A 1 195 ? 11.432 1.528 -17.411 1.00 90.44 195 GLN A C 1
ATOM 1593 O O . GLN A 1 195 ? 11.152 1.886 -18.550 1.00 90.44 195 GLN A O 1
ATOM 1598 N N . LEU A 1 196 ? 10.929 0.430 -16.847 1.00 93.31 196 LEU A N 1
ATOM 1599 C CA . LEU A 1 196 ? 10.021 -0.453 -17.559 1.00 93.31 196 LEU A CA 1
ATOM 1600 C C . LEU A 1 196 ? 8.735 0.274 -17.962 1.00 93.31 196 LEU A C 1
ATOM 1602 O O . LEU A 1 196 ? 8.316 0.143 -19.106 1.00 93.31 196 LEU A O 1
ATOM 1606 N N . ILE A 1 197 ? 8.144 1.065 -17.061 1.00 94.12 197 ILE A N 1
ATOM 1607 C CA . ILE A 1 197 ? 6.956 1.871 -17.372 1.00 94.12 197 ILE A CA 1
ATOM 1608 C C . ILE A 1 197 ? 7.262 2.891 -18.472 1.00 94.12 197 ILE A C 1
ATOM 1610 O O . ILE A 1 197 ? 6.532 2.938 -19.448 1.00 94.12 197 ILE A O 1
ATOM 1614 N N . SER A 1 198 ? 8.384 3.613 -18.396 1.00 91.69 198 SER A N 1
ATOM 1615 C CA . SER A 1 198 ? 8.791 4.556 -19.451 1.00 91.69 198 SER A CA 1
ATOM 1616 C C . SER A 1 198 ? 8.939 3.880 -20.825 1.00 91.69 198 SER A C 1
ATOM 1618 O O . SER A 1 198 ? 8.482 4.400 -21.842 1.00 91.69 198 SER A O 1
ATOM 1620 N N . ILE A 1 199 ? 9.530 2.682 -20.868 1.00 91.94 199 ILE A N 1
ATOM 1621 C CA . ILE A 1 199 ? 9.660 1.897 -22.105 1.00 91.94 199 ILE A CA 1
ATOM 1622 C C . ILE A 1 199 ? 8.288 1.440 -22.610 1.00 91.94 199 ILE A C 1
ATOM 1624 O O . ILE A 1 199 ? 8.037 1.496 -23.812 1.00 91.94 199 ILE A O 1
ATOM 1628 N N . LEU A 1 200 ? 7.405 0.992 -21.714 1.00 94.00 200 LEU A N 1
ATOM 1629 C CA . LEU A 1 200 ? 6.040 0.594 -22.053 1.00 94.00 200 LEU A CA 1
ATOM 1630 C C . LEU A 1 200 ? 5.229 1.776 -22.600 1.00 94.00 200 LEU A C 1
ATOM 1632 O O . LEU A 1 200 ? 4.568 1.606 -23.621 1.00 94.00 200 LEU A O 1
ATOM 1636 N N . ASP A 1 201 ? 5.335 2.957 -21.991 1.00 93.81 201 ASP A N 1
ATOM 1637 C CA . ASP A 1 201 ? 4.677 4.189 -22.441 1.00 93.81 201 ASP A CA 1
ATOM 1638 C C . ASP A 1 201 ? 5.144 4.585 -23.852 1.00 93.81 201 ASP A C 1
ATOM 1640 O O . ASP A 1 201 ? 4.342 4.929 -24.719 1.00 93.81 201 ASP A O 1
ATOM 1644 N N . LEU A 1 202 ? 6.453 4.520 -24.115 1.00 91.38 202 LEU A N 1
ATOM 1645 C CA . LEU A 1 202 ? 7.012 4.851 -25.429 1.00 91.38 202 LEU A CA 1
ATOM 1646 C C . LEU A 1 202 ? 6.670 3.802 -26.495 1.00 91.38 202 LEU A C 1
ATOM 1648 O O . LEU A 1 202 ? 6.439 4.154 -27.655 1.00 91.38 202 LEU A O 1
ATOM 1652 N N . ALA A 1 203 ? 6.647 2.524 -26.116 1.00 92.00 203 ALA A N 1
ATOM 1653 C CA . ALA A 1 203 ? 6.260 1.431 -27.000 1.00 92.00 203 ALA A CA 1
ATOM 1654 C C . ALA A 1 203 ? 4.775 1.490 -27.371 1.00 92.00 203 ALA A C 1
ATOM 1656 O O . ALA A 1 203 ? 4.436 1.249 -28.530 1.00 92.00 203 ALA A O 1
ATOM 1657 N N . GLU A 1 204 ? 3.912 1.881 -26.432 1.00 92.94 204 GLU A N 1
ATOM 1658 C CA . GLU A 1 204 ? 2.494 2.148 -26.687 1.00 92.94 204 GLU A CA 1
ATOM 1659 C C . GLU A 1 204 ? 2.314 3.276 -27.719 1.00 92.94 204 GLU A C 1
ATOM 1661 O O . GLU A 1 204 ? 1.526 3.138 -28.654 1.00 92.94 204 GLU A O 1
ATOM 1666 N N . GLN A 1 205 ? 3.155 4.313 -27.658 1.00 90.75 205 GLN A N 1
ATOM 1667 C CA . GLN A 1 205 ? 3.185 5.423 -28.623 1.00 90.75 205 GLN A CA 1
ATOM 1668 C C . GLN A 1 205 ? 3.830 5.068 -29.980 1.00 90.75 205 GLN A C 1
ATOM 1670 O O . GLN A 1 205 ? 3.971 5.934 -30.847 1.00 90.75 205 GLN A O 1
ATOM 1675 N N . GLY A 1 206 ? 4.234 3.811 -30.190 1.00 85.88 206 GLY A N 1
ATOM 1676 C CA . GLY A 1 206 ? 4.798 3.319 -31.451 1.00 85.88 206 GLY A CA 1
ATOM 1677 C C . GLY A 1 206 ? 6.321 3.424 -31.574 1.00 85.88 206 GLY A C 1
ATOM 1678 O O . GLY A 1 206 ? 6.860 3.165 -32.651 1.00 85.88 206 GLY A O 1
ATOM 1679 N N . THR A 1 207 ? 7.037 3.773 -30.500 1.00 85.00 207 THR A N 1
ATOM 1680 C CA . THR A 1 207 ? 8.509 3.769 -30.495 1.00 85.00 207 THR A CA 1
ATOM 1681 C C . THR A 1 207 ? 9.032 2.366 -30.199 1.00 85.00 207 THR A C 1
ATOM 1683 O O . THR A 1 207 ? 8.726 1.779 -29.166 1.00 85.00 207 THR A O 1
ATOM 1686 N N . SER A 1 208 ? 9.870 1.813 -31.072 1.00 80.44 208 SER A N 1
ATOM 1687 C CA . SER A 1 208 ? 10.471 0.498 -30.830 1.00 80.44 208 SER A CA 1
ATOM 1688 C C . SER A 1 208 ? 11.481 0.549 -29.674 1.00 80.44 208 SER A C 1
ATOM 1690 O O . SER A 1 208 ? 12.384 1.387 -29.706 1.00 80.44 208 SER A O 1
ATOM 1692 N N . PRO A 1 209 ? 11.436 -0.390 -28.705 1.00 75.62 209 PRO A N 1
ATOM 1693 C CA . PRO A 1 209 ? 12.452 -0.495 -27.653 1.00 75.62 209 PRO A CA 1
ATOM 1694 C C . PRO A 1 209 ? 13.884 -0.684 -28.171 1.00 75.62 209 PRO A C 1
ATOM 1696 O O . PRO A 1 209 ? 14.838 -0.408 -27.453 1.00 75.62 209 PRO A O 1
ATOM 1699 N N . ARG A 1 210 ? 14.055 -1.139 -29.422 1.00 70.94 210 ARG A N 1
ATOM 1700 C CA . ARG A 1 210 ? 15.375 -1.288 -30.060 1.00 70.94 210 ARG A CA 1
ATOM 1701 C C . ARG A 1 210 ? 16.002 0.042 -30.472 1.00 70.94 210 ARG A C 1
ATOM 1703 O O . ARG A 1 210 ? 17.221 0.114 -30.579 1.00 70.94 210 ARG A O 1
ATOM 1710 N N . ASP A 1 211 ? 15.178 1.060 -30.695 1.00 70.12 211 ASP A N 1
ATOM 1711 C CA . ASP A 1 211 ? 15.623 2.399 -31.091 1.00 70.12 211 ASP A CA 1
ATOM 1712 C C . ASP A 1 211 ? 15.899 3.286 -29.862 1.00 70.12 211 ASP A C 1
ATOM 1714 O O . ASP A 1 211 ? 16.363 4.420 -29.989 1.00 70.12 211 ASP A O 1
ATOM 1718 N N . MET A 1 212 ? 15.626 2.770 -28.658 1.00 72.69 212 MET A N 1
ATOM 1719 C CA . MET A 1 212 ? 15.836 3.468 -27.396 1.00 72.69 212 MET A CA 1
ATOM 1720 C C . MET A 1 212 ? 17.270 3.272 -26.897 1.00 72.69 212 MET A C 1
ATOM 1722 O O . MET A 1 212 ? 17.755 2.150 -26.741 1.00 72.69 212 MET A O 1
ATOM 1726 N N . ASP A 1 213 ? 17.944 4.373 -26.563 1.00 75.44 213 ASP A N 1
ATOM 1727 C CA . ASP A 1 213 ? 19.195 4.317 -25.806 1.00 75.44 213 ASP A CA 1
ATOM 1728 C C . ASP A 1 213 ? 18.883 4.051 -24.325 1.00 75.44 213 ASP A C 1
ATOM 1730 O O . ASP A 1 213 ? 18.682 4.968 -23.522 1.00 75.44 213 ASP A O 1
ATOM 1734 N N . MET A 1 214 ? 18.840 2.764 -23.972 1.00 71.12 214 MET A N 1
ATOM 1735 C CA . MET A 1 214 ? 18.559 2.290 -22.614 1.00 71.12 214 MET A CA 1
ATOM 1736 C C . MET A 1 214 ? 19.527 2.858 -21.571 1.00 71.12 214 MET A C 1
ATOM 1738 O O . MET A 1 214 ? 19.144 3.077 -20.421 1.00 71.12 214 MET A O 1
ATOM 1742 N N . ALA A 1 215 ? 20.790 3.096 -21.942 1.00 69.25 215 ALA A N 1
ATOM 1743 C CA . ALA A 1 215 ? 21.776 3.650 -21.020 1.00 69.25 215 ALA A CA 1
ATOM 1744 C C . ALA A 1 215 ? 21.456 5.117 -20.716 1.00 69.25 215 ALA A C 1
ATOM 1746 O O . ALA A 1 215 ? 21.449 5.522 -19.550 1.00 69.25 215 ALA A O 1
ATOM 1747 N N . ARG A 1 216 ? 21.119 5.895 -21.749 1.00 74.62 216 ARG A N 1
ATOM 1748 C CA . ARG A 1 216 ? 20.706 7.291 -21.597 1.00 74.62 216 ARG A CA 1
ATOM 1749 C C . ARG A 1 216 ? 19.405 7.430 -20.806 1.00 74.62 216 ARG A C 1
ATOM 1751 O O . ARG A 1 216 ? 19.385 8.176 -19.828 1.00 74.62 216 ARG A O 1
ATOM 1758 N N . GLN A 1 217 ? 18.360 6.680 -21.159 1.00 74.31 217 GLN A N 1
ATOM 1759 C CA . GLN A 1 217 ? 17.074 6.717 -20.446 1.00 74.31 217 GLN A CA 1
ATOM 1760 C C . GLN A 1 217 ? 17.225 6.347 -18.968 1.00 74.31 217 GLN A C 1
ATOM 1762 O O . GLN A 1 217 ? 16.589 6.938 -18.093 1.00 74.31 217 GLN A O 1
ATOM 1767 N N . MET A 1 218 ? 18.102 5.392 -18.662 1.00 72.75 218 MET A N 1
ATOM 1768 C CA . MET A 1 218 ? 18.392 5.011 -17.288 1.00 72.75 218 MET A CA 1
ATOM 1769 C C . MET A 1 218 ? 19.075 6.127 -16.492 1.00 72.75 218 MET A C 1
ATOM 1771 O O . MET A 1 218 ? 18.693 6.365 -15.344 1.00 72.75 218 MET A O 1
ATOM 1775 N N . VAL A 1 219 ? 20.058 6.816 -17.079 1.00 78.06 219 VAL A N 1
ATOM 1776 C CA . VAL A 1 219 ? 20.714 7.969 -16.441 1.00 78.06 219 VAL A CA 1
ATOM 1777 C C . VAL A 1 219 ? 19.710 9.097 -16.209 1.00 78.06 219 VAL A C 1
ATOM 1779 O O . VAL A 1 219 ? 19.662 9.641 -15.106 1.00 78.06 219 VAL A O 1
ATOM 1782 N N . GLU A 1 220 ? 18.868 9.398 -17.197 1.00 80.75 220 GLU A N 1
ATOM 1783 C CA . GLU A 1 220 ? 17.811 10.411 -17.087 1.00 80.75 220 GLU A CA 1
ATOM 1784 C C . GLU A 1 220 ? 16.811 10.051 -15.976 1.00 80.75 220 GLU A C 1
ATOM 1786 O O . GLU A 1 220 ? 16.533 10.870 -15.098 1.00 80.75 220 GLU A O 1
ATOM 1791 N N . THR A 1 221 ? 16.351 8.797 -15.930 1.00 80.12 221 THR A N 1
ATOM 1792 C CA . THR A 1 221 ? 15.432 8.313 -14.885 1.00 80.12 221 THR A CA 1
ATOM 1793 C C . THR A 1 221 ? 16.068 8.413 -13.498 1.00 80.12 221 THR A C 1
ATOM 1795 O O . THR A 1 221 ? 15.426 8.837 -12.536 1.00 80.12 221 THR A O 1
ATOM 1798 N N . ARG A 1 222 ? 17.356 8.076 -13.375 1.00 78.44 222 ARG A N 1
ATOM 1799 C CA . ARG A 1 222 ? 18.094 8.199 -12.114 1.00 78.44 222 ARG A CA 1
ATOM 1800 C C . ARG A 1 222 ? 18.215 9.652 -11.659 1.00 78.44 222 ARG A C 1
ATOM 1802 O O . ARG A 1 222 ? 17.935 9.931 -10.496 1.00 78.44 222 ARG A O 1
ATOM 1809 N N . GLN A 1 223 ? 18.575 10.569 -12.555 1.00 80.56 223 GLN A N 1
ATOM 1810 C CA . GLN A 1 223 ? 18.649 12.002 -12.248 1.00 80.56 223 GLN A CA 1
ATOM 1811 C C . GLN A 1 223 ? 17.289 12.552 -11.807 1.00 80.56 223 GLN A C 1
ATOM 1813 O O . GLN A 1 223 ? 17.217 13.307 -10.838 1.00 80.56 223 GLN A O 1
ATOM 1818 N N . GLN A 1 224 ? 16.201 12.133 -12.461 1.00 80.88 224 GLN A N 1
ATOM 1819 C CA . GLN A 1 224 ? 14.842 12.493 -12.051 1.00 80.88 224 GLN A CA 1
ATOM 1820 C C . GLN A 1 224 ? 14.520 11.988 -10.639 1.00 80.88 224 GLN A C 1
ATOM 1822 O O . GLN A 1 224 ? 13.991 12.745 -9.828 1.00 80.88 224 GLN A O 1
ATOM 1827 N N . MET A 1 225 ? 14.877 10.745 -10.303 1.00 78.94 225 MET A N 1
ATOM 1828 C CA . MET A 1 225 ? 14.682 10.214 -8.948 1.00 78.94 225 MET A CA 1
ATOM 1829 C C . MET A 1 225 ? 15.539 10.927 -7.896 1.00 78.94 225 MET A C 1
ATOM 1831 O O . MET A 1 225 ? 15.066 11.169 -6.788 1.00 78.94 225 MET A O 1
ATOM 1835 N N . GLU A 1 226 ? 16.792 11.256 -8.211 1.00 78.62 226 GLU A N 1
ATOM 1836 C CA . GLU A 1 226 ? 17.667 12.025 -7.318 1.00 78.62 226 GLU A CA 1
ATOM 1837 C C . GLU A 1 226 ? 17.105 13.439 -7.091 1.00 78.62 226 GLU A C 1
ATOM 1839 O O . GLU A 1 226 ? 17.071 13.914 -5.955 1.00 78.62 226 GLU A O 1
ATOM 1844 N N . ALA A 1 227 ? 16.559 14.075 -8.132 1.00 78.69 227 ALA A N 1
ATOM 1845 C CA . ALA A 1 227 ? 15.869 15.358 -8.024 1.00 78.69 227 ALA A CA 1
ATOM 1846 C C . ALA A 1 227 ? 14.563 15.270 -7.208 1.00 78.69 227 ALA A C 1
ATOM 1848 O O . ALA A 1 227 ? 14.304 16.149 -6.386 1.00 78.69 227 ALA A O 1
ATOM 1849 N N . GLU A 1 228 ? 13.753 14.219 -7.385 1.00 77.56 228 GLU A N 1
ATOM 1850 C CA . GLU A 1 228 ? 12.563 13.949 -6.558 1.00 77.56 228 GLU A CA 1
ATOM 1851 C C . GLU A 1 228 ? 12.935 13.774 -5.082 1.00 77.56 228 GLU A C 1
ATOM 1853 O O . GLU A 1 228 ? 12.318 14.399 -4.221 1.00 77.56 228 GLU A O 1
ATOM 1858 N N . LYS A 1 229 ? 13.973 12.979 -4.787 1.00 70.44 229 LYS A N 1
ATOM 1859 C CA . LYS A 1 229 ? 14.484 12.799 -3.419 1.00 70.44 229 LYS A CA 1
ATOM 1860 C C . LYS A 1 229 ? 14.940 14.126 -2.819 1.00 70.44 229 LYS A C 1
ATOM 1862 O O . LYS A 1 229 ? 14.590 14.423 -1.681 1.00 70.44 229 LYS A O 1
ATOM 1867 N N . MET A 1 230 ? 15.661 14.950 -3.582 1.00 65.62 230 MET A N 1
ATOM 1868 C CA . MET A 1 230 ? 16.073 16.277 -3.117 1.00 65.62 230 MET A CA 1
ATOM 1869 C C . MET A 1 230 ? 14.884 17.210 -2.867 1.00 65.62 230 MET A C 1
ATOM 1871 O O . MET A 1 230 ? 14.913 17.951 -1.890 1.00 65.62 230 MET A O 1
ATOM 1875 N N . LYS A 1 231 ? 13.821 17.153 -3.679 1.00 69.00 231 LYS A N 1
ATOM 1876 C CA . LYS A 1 231 ? 12.581 17.911 -3.430 1.00 69.00 231 LYS A CA 1
ATOM 1877 C C . LYS A 1 231 ? 11.832 17.426 -2.188 1.00 69.00 231 LYS A C 1
ATOM 1879 O O . LYS A 1 231 ? 11.328 18.252 -1.445 1.00 69.00 231 LYS A O 1
ATOM 1884 N N . GLN A 1 232 ? 11.779 16.116 -1.945 1.00 60.41 232 GLN A N 1
ATOM 1885 C CA . GLN A 1 232 ? 11.155 15.548 -0.741 1.00 60.41 232 GLN A CA 1
ATOM 1886 C C . GLN A 1 232 ? 11.956 15.841 0.537 1.00 60.41 232 GLN A C 1
ATOM 1888 O O . GLN A 1 232 ? 11.375 15.959 1.610 1.00 60.41 232 GLN A O 1
ATOM 1893 N N . MET A 1 233 ? 13.283 15.962 0.431 1.00 52.66 233 MET A N 1
ATOM 1894 C CA . MET A 1 233 ? 14.170 16.332 1.540 1.00 52.66 233 MET A CA 1
ATOM 1895 C C . MET A 1 233 ? 14.256 17.839 1.783 1.00 52.66 233 MET A C 1
ATOM 1897 O O . MET A 1 233 ? 14.751 18.249 2.834 1.00 52.66 233 MET A O 1
ATOM 1901 N N . GLN A 1 234 ? 13.819 18.672 0.833 1.00 39.41 234 GLN A N 1
ATOM 1902 C CA . GLN A 1 234 ? 13.716 20.102 1.075 1.00 39.41 234 GLN A CA 1
ATOM 1903 C C . GLN A 1 234 ? 12.616 20.323 2.114 1.00 39.41 234 GLN A C 1
ATOM 1905 O O . GLN A 1 234 ? 11.467 19.955 1.861 1.00 39.41 234 GLN A O 1
ATOM 1910 N N . PRO A 1 235 ? 12.935 20.901 3.286 1.00 42.66 235 PRO A N 1
ATOM 1911 C CA . PRO A 1 235 ? 11.894 21.334 4.196 1.00 42.66 235 PRO A CA 1
ATOM 1912 C C . PRO A 1 235 ? 10.980 22.281 3.423 1.00 42.66 235 PRO A C 1
ATOM 1914 O O . PRO A 1 235 ? 11.451 23.265 2.851 1.00 42.66 235 PRO A O 1
ATOM 1917 N N . THR A 1 236 ? 9.687 21.968 3.382 1.00 40.62 236 THR A N 1
ATOM 1918 C CA . THR A 1 236 ? 8.651 22.923 2.991 1.00 40.62 236 THR A CA 1
ATOM 1919 C C . THR A 1 236 ? 8.689 24.060 4.003 1.00 40.62 236 THR A C 1
ATOM 1921 O O . THR A 1 236 ? 8.039 23.999 5.045 1.00 40.62 236 THR A O 1
ATOM 1924 N N . TRP A 1 237 ? 9.539 25.051 3.746 1.00 49.53 237 TRP A N 1
ATOM 1925 C CA . TRP A 1 237 ? 9.391 26.372 4.328 1.00 49.53 237 TRP A CA 1
ATOM 1926 C C . TRP A 1 237 ? 8.330 27.107 3.508 1.00 49.53 237 TRP A C 1
ATOM 1928 O O . TRP A 1 237 ? 8.310 26.987 2.284 1.00 49.53 237 TRP A O 1
ATOM 1938 N N . ASP A 1 238 ? 7.483 27.833 4.236 1.00 40.28 238 ASP A N 1
ATOM 1939 C CA . ASP A 1 238 ? 6.314 28.628 3.828 1.00 40.28 238 ASP A CA 1
ATOM 1940 C C . ASP A 1 238 ? 4.993 27.822 3.814 1.00 40.28 238 ASP A C 1
ATOM 1942 O O . ASP A 1 238 ? 4.867 26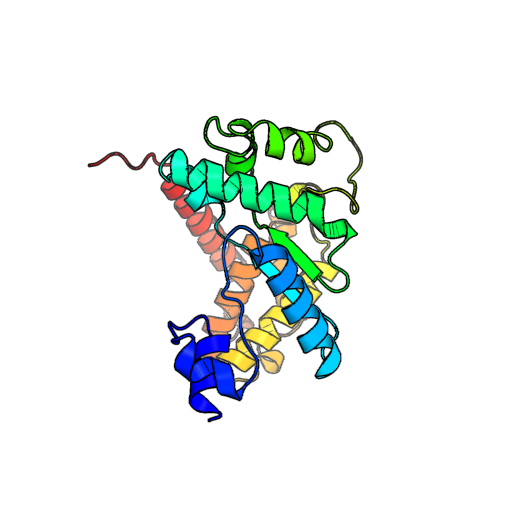.823 3.115 1.00 40.28 238 ASP A O 1
ATOM 1946 N N . SER A 1 239 ? 3.932 28.175 4.561 1.00 37.91 239 SER A N 1
ATOM 1947 C CA . SER A 1 239 ? 3.514 29.456 5.177 1.00 37.91 239 SER A CA 1
ATOM 1948 C C . SER A 1 239 ? 2.701 29.226 6.456 1.00 37.91 239 SER A C 1
ATOM 1950 O O . SER A 1 239 ? 1.940 28.232 6.482 1.00 37.91 239 SER A O 1
#

pLDDT: mean 84.38, std 11.69, range [37.91, 97.06]

Sequence (239 aa):
DSEILMHWFEGGKVTKKELKPFQIYEFLNKGNARQFMNSLILFLRHTGHQGLILLMDEMETVVTMSTTIRNAAYENVRLFIDNSETAQYLHLFFSIIPDVLLSEKGFKSYDALWSRVRSIGDAKRLNYRGVLVDLHQTPLQTEELLDLGRALRTLHGTSFRWHPEEMVTDSVMEQICDSQKRMGVISEVRLFIKQLISILDLAEQGTSPRDMDMARQMVETRQQMEAEKMKQMQPTWDS

Foldseek 3Di:
DVVLVVCVVVVHDDDCVSCVVVVDRDHDDPVCVLVVQLVVQVVCVVVPHQGDEAEAEDLVVLLPDDPVSNQVVLVVVLVCLVCVVVNPRYHYDYDDDVCLLPPCSHNVVHVSSNVQQVPQVPDPDADPVHPDGDVVVVFDDLVRLLVVLVVLQVVLCVVLVHDCCVQCPSVVLVVLQVLCVVVVNHRPSVLSSVLSVVLSVVVSVVDHSVVDPSNVSSVVSVVVVVVVVVVVPPPPDDD

Radius of gyration: 23.1 Å; chains: 1; bounding box: 64×47×55 Å

InterPro domains:
  IPR021228 BREX system ATP-binding protein BrxD [PF10923] (5-207)

Secondary structure (DSSP, 8-state):
-HHHHHHHHTT----HHHHGGGT------TTTHHHHHHHHHHHHHHTT---EEEEE--TTHHHHS-HHHHHHHHHHHHHHHHHTTT-TTEEEEE---HHHHHSTTSGGG-HHHHHHHGGGSS-SS--TTSS---GGGSPPPHHHHHHHHHHHHHHHHHHHTS-TTTTS-HHHHHHHHHHHHHTT-TT-HHHHHHHHHHHHHHHHTT--GGGS-HHHHHHHHHHHHHHHHHHHHS-----

Organism: NCBI:txid115781